Protein AF-A0A6A6WS80-F1 (afdb_monomer)

Organism: NCBI:txid1314802

Foldseek 3Di:
DFAAAAEPEAQDPDDDADPQQQAWEFADDDPAETETEGQWFWDADPVPLDIHIFHQLSRDRRRCSQRVCCVVPVPHHYAYPPDDDDPHQWDFQDKAPPCLLDGPDDVQKIKTKIDGPQWHADSVVRKTKHWDQWGQYFYDDSPDSDRPDTDTDHDPGHIYMYIYHIHMHMYGPVRPPPPPPPPPPPPPDDDDDDDDDDDDDDDDDDPVVVVVVVPPVVVVVVVVVVVVVVVVVVVVVPPDDPPDDDDDDDDDDDDDDDDDDDDDDDDDPDDDDDDDDDDD

Structure (mmCIF, N/CA/C/O backbone):
data_AF-A0A6A6WS80-F1
#
_entry.id   AF-A0A6A6WS80-F1
#
loop_
_atom_site.group_PDB
_atom_site.id
_atom_site.type_symbol
_atom_site.label_atom_id
_atom_site.label_alt_id
_atom_site.label_comp_id
_atom_site.label_asym_id
_atom_site.label_entity_id
_atom_site.label_seq_id
_atom_site.pdbx_PDB_ins_code
_atom_site.Cartn_x
_atom_site.Cartn_y
_atom_site.Cartn_z
_atom_site.occupancy
_atom_site.B_iso_or_equiv
_atom_site.auth_seq_id
_atom_site.auth_comp_id
_atom_site.auth_asym_id
_atom_site.auth_atom_id
_atom_site.pdbx_PDB_model_num
ATOM 1 N N . MET A 1 1 ? -0.991 21.701 9.504 1.00 49.66 1 MET A N 1
ATOM 2 C CA . MET A 1 1 ? -2.368 21.315 9.132 1.00 49.66 1 MET A CA 1
ATOM 3 C C . MET A 1 1 ? -2.533 19.836 9.447 1.00 49.66 1 MET A C 1
ATOM 5 O O . MET A 1 1 ? -1.710 19.049 8.997 1.00 49.66 1 MET A O 1
ATOM 9 N N . SER A 1 2 ? -3.493 19.467 10.296 1.00 56.12 2 SER A N 1
ATOM 10 C CA . SER A 1 2 ? -3.749 18.061 10.640 1.00 56.12 2 SER A CA 1
ATOM 11 C C . SER A 1 2 ? -4.453 17.378 9.473 1.00 56.12 2 SER A C 1
ATOM 13 O O . SER A 1 2 ? -5.504 17.851 9.051 1.00 56.12 2 SER A O 1
ATOM 15 N N . ARG A 1 3 ? -3.875 16.290 8.954 1.00 63.97 3 ARG A N 1
ATOM 16 C CA . ARG A 1 3 ? -4.483 15.511 7.867 1.00 63.97 3 ARG A CA 1
ATOM 17 C C . ARG A 1 3 ? -5.759 14.836 8.357 1.00 63.97 3 ARG A C 1
ATOM 19 O O . ARG A 1 3 ? -5.779 14.274 9.465 1.00 63.97 3 ARG A O 1
ATOM 26 N N . LYS A 1 4 ? -6.820 14.914 7.561 1.00 71.44 4 LYS A N 1
ATOM 27 C CA . LYS A 1 4 ? -8.147 14.424 7.933 1.00 71.44 4 LYS A CA 1
ATOM 28 C C . LYS A 1 4 ? -8.362 13.081 7.259 1.00 71.44 4 LYS A C 1
ATOM 30 O O . LYS A 1 4 ? -8.744 13.033 6.099 1.00 71.44 4 LYS A O 1
ATOM 35 N N . LEU A 1 5 ? -8.150 11.985 7.991 1.00 80.50 5 LEU A N 1
ATOM 36 C CA . LEU A 1 5 ? -8.538 10.699 7.432 1.00 80.50 5 LEU A CA 1
ATOM 37 C C . LEU A 1 5 ? -10.057 10.538 7.384 1.00 80.50 5 LEU A C 1
ATOM 39 O O . LEU A 1 5 ? -10.755 10.898 8.339 1.00 80.50 5 LEU A O 1
ATOM 43 N N . SER A 1 6 ? -10.546 9.931 6.306 1.00 87.38 6 SER A N 1
ATOM 44 C CA . SER A 1 6 ? -11.974 9.679 6.097 1.00 87.38 6 SER A CA 1
ATOM 45 C C . SER A 1 6 ? -12.343 8.229 6.421 1.00 87.38 6 SER A C 1
ATOM 47 O O . SER A 1 6 ? -11.729 7.292 5.910 1.00 87.38 6 SER A O 1
ATOM 49 N N . ASN A 1 7 ? -13.355 8.049 7.277 1.00 89.12 7 ASN A N 1
ATOM 50 C CA . ASN A 1 7 ? -13.943 6.736 7.550 1.00 89.12 7 ASN A CA 1
ATOM 51 C C . ASN A 1 7 ? -14.844 6.335 6.377 1.00 89.12 7 ASN A C 1
ATOM 53 O O . ASN A 1 7 ? -15.797 7.053 6.066 1.00 89.12 7 ASN A O 1
ATOM 57 N N . ILE A 1 8 ? -14.573 5.190 5.757 1.00 90.19 8 ILE A N 1
ATOM 58 C CA . ILE A 1 8 ? -15.374 4.673 4.634 1.00 90.19 8 ILE A CA 1
ATOM 59 C C . ILE A 1 8 ? -16.401 3.605 5.051 1.00 90.19 8 ILE A C 1
ATOM 61 O O . ILE A 1 8 ? -17.188 3.152 4.213 1.00 90.19 8 ILE A O 1
ATOM 65 N N . GLY A 1 9 ? -16.456 3.260 6.339 1.00 90.31 9 GLY A N 1
ATOM 66 C CA . GLY A 1 9 ? -17.394 2.306 6.931 1.00 90.31 9 GLY A CA 1
ATOM 67 C C . GLY A 1 9 ? -16.726 1.019 7.436 1.00 90.31 9 GLY A C 1
ATOM 68 O O . GLY A 1 9 ? -15.494 0.945 7.499 1.00 90.31 9 GLY A O 1
ATOM 69 N N . PRO A 1 10 ? -17.527 0.002 7.809 1.00 90.56 10 PRO A N 1
ATOM 70 C CA . PRO A 1 10 ? -17.012 -1.285 8.269 1.00 90.56 10 PRO A CA 1
ATOM 71 C C . PRO A 1 10 ? -16.296 -2.036 7.140 1.00 90.56 10 PRO A C 1
ATOM 73 O O . PRO A 1 10 ? -16.616 -1.866 5.961 1.00 90.56 10 PRO A O 1
ATOM 76 N N . LEU A 1 11 ? -15.335 -2.888 7.505 1.00 88.81 11 LEU A N 1
ATOM 77 C CA . LEU A 1 11 ? -14.663 -3.763 6.543 1.00 88.81 11 LEU A CA 1
ATOM 78 C C . LEU A 1 11 ? -15.651 -4.832 6.031 1.00 88.81 11 LEU A C 1
ATOM 80 O O . LEU A 1 11 ? -16.278 -5.510 6.849 1.00 88.81 11 LEU A O 1
ATOM 84 N N . PRO A 1 12 ? -15.795 -5.023 4.708 1.00 85.69 12 PRO A N 1
ATOM 85 C CA . PRO A 1 12 ? -16.647 -6.076 4.166 1.00 85.69 12 PRO A CA 1
ATOM 86 C C . PRO A 1 12 ? -16.148 -7.463 4.577 1.00 85.69 12 PRO A C 1
ATOM 88 O O . PRO A 1 12 ? -14.964 -7.772 4.452 1.00 85.69 12 PRO A O 1
ATOM 91 N N . THR A 1 13 ? -17.057 -8.323 5.036 1.00 76.56 13 THR A N 1
ATOM 92 C CA . THR A 1 13 ? -16.731 -9.647 5.596 1.00 76.56 13 THR A CA 1
ATOM 93 C C . THR A 1 13 ? -16.259 -10.673 4.560 1.00 76.56 13 THR A C 1
ATOM 95 O O . THR A 1 13 ? -15.699 -11.697 4.937 1.00 76.56 13 THR A O 1
ATOM 98 N N . ALA A 1 14 ? -16.457 -10.417 3.264 1.00 78.62 14 ALA A N 1
ATOM 99 C CA . ALA A 1 14 ? -16.239 -11.390 2.189 1.00 78.62 14 ALA A CA 1
ATOM 100 C C . ALA A 1 14 ? -15.232 -10.926 1.121 1.00 78.62 14 ALA A C 1
ATOM 102 O O . ALA A 1 14 ? -15.359 -11.286 -0.048 1.00 78.62 14 ALA A O 1
ATOM 103 N N . PHE A 1 15 ? -14.232 -10.121 1.488 1.00 85.00 15 PHE A N 1
ATOM 104 C CA . PHE A 1 15 ? -13.193 -9.759 0.526 1.00 85.00 15 PHE A CA 1
ATOM 105 C C . PHE A 1 15 ? -12.112 -10.840 0.431 1.00 85.00 15 PHE A C 1
ATOM 107 O O . PHE A 1 15 ? -11.438 -11.147 1.416 1.00 85.00 15 PHE A O 1
ATOM 114 N N . SER A 1 16 ? -11.917 -11.363 -0.778 1.00 87.19 16 SER A N 1
ATOM 115 C CA . SER A 1 16 ? -10.782 -12.203 -1.152 1.00 87.19 16 SER A CA 1
ATOM 116 C C . SER A 1 16 ? -10.048 -11.533 -2.302 1.00 87.19 16 SER A C 1
ATOM 118 O O . SER A 1 16 ? -10.657 -11.263 -3.335 1.00 87.19 16 SER A O 1
ATOM 120 N N . LEU A 1 17 ? -8.756 -11.255 -2.118 1.00 86.31 17 LEU A N 1
ATOM 121 C CA . LEU A 1 17 ? -7.942 -10.568 -3.118 1.00 86.31 17 LEU A CA 1
ATOM 122 C C . LEU A 1 17 ? -7.852 -11.400 -4.416 1.00 86.31 17 LEU A C 1
ATOM 124 O O . LEU A 1 17 ? -7.257 -12.487 -4.382 1.00 86.31 17 LEU A O 1
ATOM 128 N N . PRO A 1 18 ? -8.372 -10.903 -5.556 1.00 89.94 18 PRO A N 1
ATOM 129 C CA . PRO A 1 18 ? -8.263 -11.601 -6.835 1.00 89.94 18 PRO A CA 1
ATOM 130 C C . PRO A 1 18 ? -6.807 -11.854 -7.251 1.00 89.94 18 PRO A C 1
ATOM 132 O O . PRO A 1 18 ? -5.895 -11.112 -6.879 1.00 89.94 18 PRO A O 1
ATOM 135 N N . SER A 1 19 ? -6.565 -12.892 -8.058 1.00 87.50 19 SER A N 1
ATOM 136 C CA . SER A 1 19 ? -5.208 -13.253 -8.498 1.00 87.50 19 SER A CA 1
ATOM 137 C C . SER A 1 19 ? -4.538 -12.159 -9.333 1.00 87.50 19 SER A C 1
ATOM 139 O O . SER A 1 19 ? -3.370 -11.874 -9.088 1.00 87.50 19 SER A O 1
ATOM 141 N N . HIS A 1 20 ? -5.277 -11.497 -10.234 1.00 87.12 20 HIS A N 1
ATOM 142 C CA . HIS A 1 20 ? -4.752 -10.414 -11.080 1.00 87.12 20 HIS A CA 1
ATOM 143 C C . HIS A 1 20 ? -4.247 -9.213 -10.265 1.00 87.12 20 HIS A C 1
ATOM 145 O O . HIS A 1 20 ? -3.325 -8.517 -10.669 1.00 87.12 20 HIS A O 1
ATOM 151 N N . CYS A 1 21 ? -4.765 -9.005 -9.053 1.00 89.56 21 CYS A N 1
ATOM 152 C CA . CYS A 1 21 ? -4.304 -7.941 -8.161 1.00 89.56 21 CYS A CA 1
ATOM 153 C C . CYS A 1 21 ? -2.889 -8.171 -7.618 1.00 89.56 21 CYS A C 1
ATOM 155 O O . CYS A 1 21 ? -2.295 -7.269 -7.021 1.00 89.56 21 CYS A O 1
ATOM 157 N N . ARG A 1 22 ? -2.352 -9.386 -7.784 1.00 86.94 22 ARG A N 1
ATOM 158 C CA . ARG A 1 22 ? -0.968 -9.730 -7.439 1.00 86.94 22 ARG A CA 1
ATOM 159 C C . ARG A 1 22 ? 0.001 -9.429 -8.575 1.00 86.94 22 ARG A C 1
ATOM 161 O O . ARG A 1 22 ? 1.206 -9.363 -8.311 1.00 86.94 22 ARG A O 1
ATOM 168 N N . ASP A 1 23 ? -0.512 -9.251 -9.788 1.00 87.50 23 ASP A N 1
ATOM 169 C CA . ASP A 1 23 ? 0.292 -8.881 -10.938 1.00 87.50 23 ASP A CA 1
ATOM 170 C C . ASP A 1 23 ? 0.764 -7.438 -10.791 1.00 87.50 23 ASP A C 1
ATOM 172 O O . ASP A 1 23 ? 0.141 -6.596 -10.138 1.00 87.50 23 ASP A O 1
ATOM 176 N N . GLY A 1 24 ? 1.951 -7.186 -11.327 1.00 87.56 24 GLY A N 1
ATOM 177 C CA . GLY A 1 24 ? 2.622 -5.915 -11.179 1.00 87.56 24 GLY A CA 1
ATOM 178 C C . GLY A 1 24 ? 2.521 -5.077 -12.444 1.00 87.56 24 GLY A C 1
ATOM 179 O O . GLY A 1 24 ? 2.963 -5.504 -13.508 1.00 87.56 24 GLY A O 1
ATOM 180 N N . LEU A 1 25 ? 2.023 -3.853 -12.323 1.00 88.75 25 LEU A N 1
ATOM 181 C CA . LEU A 1 25 ? 2.052 -2.851 -13.383 1.00 88.75 25 LEU A CA 1
ATOM 182 C C . LEU A 1 25 ? 3.276 -1.956 -13.241 1.00 88.75 25 LEU A C 1
ATOM 184 O O . LEU A 1 25 ? 3.626 -1.514 -12.148 1.00 88.75 25 LEU A O 1
ATOM 188 N N . TYR A 1 26 ? 3.947 -1.682 -14.350 1.00 86.81 26 TYR A N 1
ATOM 189 C CA . TYR A 1 26 ? 5.091 -0.783 -14.385 1.00 86.81 26 TYR A CA 1
ATOM 190 C C . TYR A 1 26 ? 4.682 0.624 -13.925 1.00 86.81 26 TYR A C 1
ATOM 192 O O . TYR A 1 26 ? 3.902 1.278 -14.612 1.00 86.81 26 TYR A O 1
ATOM 200 N N . LYS A 1 27 ? 5.220 1.103 -12.792 1.00 88.50 27 LYS A N 1
ATOM 201 C CA . LYS A 1 27 ? 4.930 2.447 -12.262 1.00 88.50 27 LYS A CA 1
ATOM 202 C C . LYS A 1 27 ? 6.016 3.435 -12.677 1.00 88.50 27 LYS A C 1
ATOM 204 O O . LYS A 1 27 ? 5.752 4.393 -13.397 1.00 88.50 27 LYS A O 1
ATOM 209 N N . SER A 1 28 ? 7.250 3.203 -12.235 1.00 88.12 28 SER A N 1
ATOM 210 C CA . SER A 1 28 ? 8.390 4.075 -12.535 1.00 88.12 28 SER A CA 1
ATOM 211 C C . SER A 1 28 ? 9.721 3.345 -12.354 1.00 88.12 28 SER A C 1
ATOM 213 O O . SER A 1 28 ? 9.817 2.365 -11.619 1.00 88.12 28 SER A O 1
ATOM 215 N N . CYS A 1 29 ? 10.772 3.828 -13.016 1.00 86.31 29 CYS A N 1
ATOM 216 C CA . CYS A 1 29 ? 12.133 3.338 -12.824 1.00 86.31 29 CYS A CA 1
ATOM 217 C C . CYS A 1 29 ? 13.123 4.493 -12.742 1.00 86.31 29 CYS A C 1
ATOM 219 O O . CYS A 1 29 ? 13.053 5.450 -13.512 1.00 86.31 29 CYS A O 1
ATOM 221 N N . SER A 1 30 ? 14.092 4.343 -11.850 1.00 88.44 30 SER A N 1
ATOM 222 C CA . SER A 1 30 ? 15.340 5.091 -11.837 1.00 88.44 30 SER A CA 1
ATOM 223 C C . SER A 1 30 ? 16.438 4.314 -12.584 1.00 88.44 30 SER A C 1
ATOM 225 O O . SER A 1 30 ? 16.196 3.298 -13.249 1.00 88.44 30 SER A O 1
ATOM 227 N N . THR A 1 31 ? 17.679 4.793 -12.500 1.00 85.44 31 THR A N 1
ATOM 228 C CA . THR A 1 31 ? 18.849 4.081 -13.031 1.00 85.44 31 THR A CA 1
ATOM 229 C C . THR A 1 31 ? 19.151 2.790 -12.265 1.00 85.44 31 THR A C 1
ATOM 231 O O . THR A 1 31 ? 19.667 1.850 -12.869 1.00 85.44 31 THR A O 1
ATOM 234 N N . THR A 1 32 ? 18.805 2.716 -10.977 1.00 88.31 32 THR A N 1
ATOM 235 C CA . THR A 1 32 ? 19.180 1.614 -10.072 1.00 88.31 32 THR A CA 1
ATOM 236 C C . THR A 1 32 ? 17.993 0.792 -9.575 1.00 88.31 32 THR A C 1
ATOM 238 O O . THR A 1 32 ? 18.169 -0.377 -9.232 1.00 88.31 32 THR A O 1
ATOM 241 N N . SER A 1 33 ? 16.790 1.366 -9.567 1.00 89.44 33 SER A N 1
ATOM 242 C CA . SER A 1 33 ? 15.592 0.747 -8.998 1.00 89.44 33 SER A CA 1
ATOM 243 C C . SER A 1 33 ? 14.362 0.914 -9.883 1.00 89.44 33 SER A C 1
ATOM 245 O O . SER A 1 33 ? 14.253 1.876 -10.641 1.00 89.44 33 SER A O 1
ATOM 247 N N . CYS A 1 34 ? 13.421 -0.016 -9.774 1.00 88.25 34 CYS A N 1
ATOM 248 C CA . CYS A 1 34 ? 12.138 0.024 -10.463 1.00 88.25 34 CYS A CA 1
ATOM 249 C C . CYS A 1 34 ? 11.001 -0.302 -9.497 1.00 88.25 34 CYS A C 1
ATOM 251 O O . CYS A 1 34 ? 11.053 -1.329 -8.820 1.00 88.25 34 CYS A O 1
ATOM 253 N N . ASP A 1 35 ? 9.967 0.534 -9.492 1.00 91.56 35 ASP A N 1
ATOM 254 C CA . ASP A 1 35 ? 8.738 0.327 -8.736 1.00 91.56 35 ASP A CA 1
ATOM 255 C C . ASP A 1 35 ? 7.660 -0.261 -9.659 1.00 91.56 35 ASP A C 1
ATOM 257 O O . ASP A 1 35 ? 7.382 0.235 -10.758 1.00 91.56 35 ASP A O 1
ATOM 261 N N . VAL A 1 36 ? 7.035 -1.333 -9.186 1.00 91.69 36 VAL A N 1
ATOM 262 C CA . VAL A 1 36 ? 5.964 -2.054 -9.870 1.00 91.69 36 VAL A CA 1
ATOM 263 C C . VAL A 1 36 ? 4.738 -2.052 -8.961 1.00 91.69 36 VAL A C 1
ATOM 265 O O . VAL A 1 36 ? 4.797 -2.563 -7.845 1.00 91.69 36 VAL A O 1
ATOM 268 N N . GLN A 1 37 ? 3.630 -1.474 -9.410 1.00 92.00 37 GLN A N 1
ATOM 269 C CA . GLN A 1 37 ? 2.422 -1.310 -8.609 1.00 92.00 37 GLN A CA 1
ATOM 270 C C . GLN A 1 37 ? 1.503 -2.529 -8.702 1.00 92.00 37 GLN A C 1
ATOM 272 O O . GLN A 1 37 ? 1.165 -2.978 -9.793 1.00 92.00 37 GLN A O 1
ATOM 277 N N . ARG A 1 38 ? 1.085 -3.051 -7.548 1.00 92.12 38 ARG A N 1
ATOM 278 C CA . ARG A 1 38 ? 0.075 -4.111 -7.419 1.00 92.12 38 ARG A CA 1
ATOM 279 C C . ARG A 1 38 ? -1.285 -3.526 -7.055 1.00 92.12 38 ARG A C 1
ATOM 281 O O . ARG A 1 38 ? -1.361 -2.429 -6.503 1.00 92.12 38 ARG A O 1
ATOM 288 N N . GLY A 1 39 ? -2.347 -4.282 -7.328 1.00 90.12 39 GLY A N 1
ATOM 289 C CA . GLY A 1 39 ? -3.723 -3.838 -7.079 1.00 90.12 39 GLY A CA 1
ATOM 290 C C . GLY A 1 39 ? -4.125 -2.627 -7.927 1.00 90.12 39 GLY A C 1
ATOM 291 O O . GLY A 1 39 ? -4.880 -1.764 -7.477 1.00 90.12 39 GLY A O 1
ATOM 292 N N . ALA A 1 40 ? -3.551 -2.532 -9.122 1.00 89.69 40 ALA A N 1
ATOM 293 C CA . ALA A 1 40 ? -3.721 -1.424 -10.042 1.00 89.69 40 ALA A CA 1
ATOM 294 C C . ALA A 1 40 ? -4.201 -1.924 -11.407 1.00 89.69 40 ALA A C 1
ATOM 296 O O . ALA A 1 40 ? -4.139 -3.119 -11.698 1.00 89.69 40 ALA A O 1
ATOM 297 N N . ARG A 1 41 ? -4.661 -0.987 -12.233 1.00 89.50 41 ARG A N 1
ATOM 298 C CA . ARG A 1 41 ? -5.046 -1.193 -13.629 1.00 89.50 41 ARG A CA 1
ATOM 299 C C . ARG A 1 41 ? -4.526 -0.053 -14.496 1.00 89.50 41 ARG A C 1
ATOM 301 O O . ARG A 1 41 ? -4.178 1.017 -13.992 1.00 89.50 41 ARG A O 1
ATOM 308 N N . CYS A 1 42 ? -4.503 -0.278 -15.802 1.00 87.94 42 CYS A N 1
ATOM 309 C CA . CYS A 1 42 ? -4.240 0.780 -16.767 1.00 87.94 42 CYS A CA 1
ATOM 310 C C . CYS A 1 42 ? -5.476 1.673 -16.920 1.00 87.94 42 CYS A C 1
ATOM 312 O O . CYS A 1 42 ? -6.596 1.175 -17.040 1.00 87.94 42 CYS A O 1
ATOM 314 N N . ALA A 1 43 ? -5.274 2.986 -16.933 1.00 85.81 43 ALA A N 1
ATOM 315 C CA . ALA A 1 43 ? -6.295 3.962 -17.289 1.00 85.81 43 ALA A CA 1
ATOM 316 C C . ALA A 1 43 ? -5.746 4.948 -18.317 1.00 85.81 43 ALA A C 1
ATOM 318 O O . ALA A 1 43 ? -4.556 5.245 -18.334 1.00 85.81 43 ALA A O 1
ATOM 319 N N . LEU A 1 44 ? -6.624 5.462 -19.174 1.00 81.94 44 LEU A N 1
ATOM 320 C CA . LEU A 1 44 ? -6.287 6.535 -20.102 1.00 81.94 44 LEU A CA 1
ATOM 321 C C . LEU A 1 44 ? -6.603 7.880 -19.456 1.00 81.94 44 LEU A C 1
ATOM 323 O O . LEU A 1 44 ? -7.723 8.118 -18.998 1.00 81.94 44 LEU A O 1
ATOM 327 N N . SER A 1 45 ? -5.616 8.769 -19.454 1.00 74.75 45 SER A N 1
ATOM 328 C CA . SER A 1 45 ? -5.828 10.184 -19.181 1.00 74.75 45 SER A CA 1
ATOM 329 C C . SER A 1 45 ? -6.626 10.784 -20.334 1.00 74.75 45 SER A C 1
ATOM 331 O O . SER A 1 45 ? -6.116 10.933 -21.444 1.00 74.75 45 SER A O 1
ATOM 333 N N . THR A 1 46 ? -7.876 11.171 -20.080 1.00 68.62 46 THR A N 1
ATOM 334 C CA . THR A 1 46 ? -8.717 11.864 -21.072 1.00 68.62 46 THR A CA 1
ATOM 335 C C . THR A 1 46 ? -8.160 13.231 -21.475 1.00 68.62 46 THR A C 1
ATOM 337 O O . THR A 1 46 ? -8.542 13.752 -22.517 1.00 68.62 46 THR A O 1
ATOM 340 N N . ALA A 1 47 ? -7.252 13.806 -20.678 1.00 70.88 47 ALA A N 1
ATOM 341 C CA . ALA A 1 47 ? -6.658 15.114 -20.933 1.00 70.88 47 ALA A CA 1
ATOM 342 C C . ALA A 1 47 ? -5.409 15.061 -21.829 1.00 70.88 47 ALA A C 1
ATOM 344 O O . ALA A 1 47 ? -5.195 15.985 -22.608 1.00 70.88 47 ALA A O 1
ATOM 345 N N . SER A 1 48 ? -4.584 14.013 -21.718 1.00 74.62 48 SER A N 1
ATOM 346 C CA . SER A 1 48 ? -3.311 13.917 -22.455 1.00 74.62 48 SER A CA 1
ATOM 347 C C . SER A 1 48 ? -3.246 12.765 -23.456 1.00 74.62 48 SER A C 1
ATOM 349 O O . SER A 1 48 ? -2.344 12.739 -24.285 1.00 74.62 48 SER A O 1
ATOM 351 N N . GLY A 1 49 ? -4.186 11.815 -23.400 1.00 73.81 49 GLY A N 1
ATOM 352 C CA . GLY A 1 49 ? -4.103 10.566 -24.161 1.00 73.81 49 GLY A CA 1
ATOM 353 C C . GLY A 1 49 ? -3.050 9.591 -23.622 1.00 73.81 49 GLY A C 1
ATOM 354 O O . GLY A 1 49 ? -2.893 8.506 -24.174 1.00 73.81 49 GLY A O 1
ATOM 355 N N . ASP A 1 50 ? -2.351 9.943 -22.537 1.00 79.69 50 ASP A N 1
ATOM 356 C CA . ASP A 1 50 ? -1.356 9.070 -21.922 1.00 79.69 50 ASP A CA 1
ATOM 357 C C . ASP A 1 50 ? -2.021 7.974 -21.093 1.00 79.69 50 ASP A C 1
ATOM 359 O O . ASP A 1 50 ? -2.994 8.205 -20.367 1.00 79.69 50 ASP A O 1
ATOM 363 N N . SER A 1 51 ? -1.443 6.778 -21.137 1.00 80.69 51 SER A N 1
ATOM 364 C CA . SER A 1 51 ? -1.794 5.707 -20.214 1.00 80.69 51 SER A CA 1
ATOM 365 C C . SER A 1 51 ? -1.117 5.917 -18.858 1.00 80.69 51 SER A C 1
ATOM 367 O O . SER A 1 51 ? 0.105 6.067 -18.787 1.00 80.69 51 SER A O 1
ATOM 369 N N . SER A 1 52 ? -1.888 5.861 -17.778 1.00 86.00 52 SER A N 1
ATOM 370 C CA . SER A 1 52 ? -1.408 5.908 -16.400 1.00 86.00 52 SER A CA 1
ATOM 371 C C . SER A 1 52 ? -1.781 4.636 -15.636 1.00 86.00 52 SER A C 1
ATOM 373 O O . SER A 1 52 ? -2.705 3.902 -15.995 1.00 86.00 52 SER A O 1
ATOM 375 N N . VAL A 1 53 ? -1.028 4.357 -14.573 1.00 87.38 53 VAL A N 1
ATOM 376 C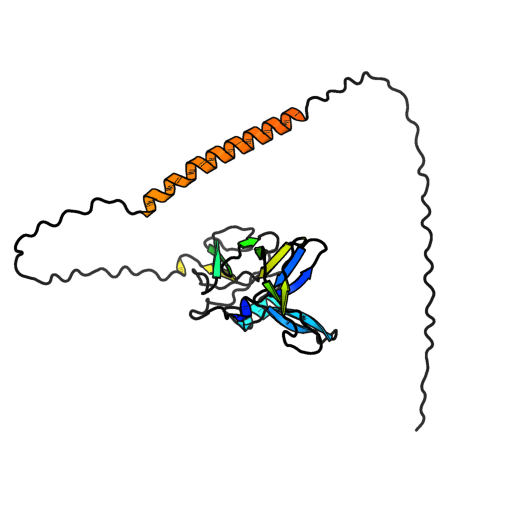 CA . VAL A 1 53 ? -1.338 3.284 -13.627 1.00 87.38 53 VAL A CA 1
ATOM 377 C C . VAL A 1 53 ? -2.189 3.873 -12.510 1.00 87.38 53 VAL A C 1
ATOM 379 O O . VAL A 1 53 ? -1.739 4.775 -11.804 1.00 87.38 53 VAL A O 1
ATOM 382 N N . VAL A 1 54 ? -3.407 3.361 -12.347 1.00 88.00 54 VAL A N 1
ATOM 383 C CA . VAL A 1 54 ? -4.358 3.796 -11.311 1.00 88.00 54 VAL A CA 1
ATOM 384 C C . VAL A 1 54 ? -4.757 2.619 -10.431 1.00 88.00 54 VAL A C 1
ATOM 386 O O . VAL A 1 54 ? -4.633 1.466 -10.841 1.00 88.00 54 VAL A O 1
ATOM 389 N N . ASN A 1 55 ? -5.251 2.878 -9.222 1.00 88.38 55 ASN A N 1
ATOM 390 C CA . ASN A 1 55 ? -5.732 1.807 -8.349 1.00 88.38 55 ASN A CA 1
ATOM 391 C C . ASN A 1 55 ? -6.928 1.079 -8.992 1.00 88.38 55 ASN A C 1
ATOM 393 O O . ASN A 1 55 ? -7.873 1.711 -9.467 1.00 88.38 55 ASN A O 1
ATOM 397 N N . ASP A 1 56 ? -6.905 -0.256 -8.995 1.00 90.12 56 ASP A N 1
ATOM 398 C CA . ASP A 1 56 ? -8.028 -1.051 -9.491 1.00 90.12 56 ASP A CA 1
ATOM 399 C C . ASP A 1 56 ? -9.040 -1.241 -8.357 1.00 90.12 56 ASP A C 1
ATOM 401 O O . ASP A 1 56 ? -8.689 -1.869 -7.355 1.00 90.12 56 ASP A O 1
ATOM 405 N N . PRO A 1 57 ? -10.281 -0.738 -8.472 1.00 88.62 57 PRO A N 1
ATOM 406 C CA . PRO A 1 57 ? -11.298 -0.935 -7.443 1.00 88.62 57 PRO A CA 1
ATOM 407 C C . PRO A 1 57 ? -11.512 -2.414 -7.092 1.00 88.62 57 PRO A C 1
ATOM 409 O O . PRO A 1 57 ? -11.675 -2.733 -5.916 1.00 88.62 57 PRO A O 1
ATOM 412 N N . GLY A 1 58 ? -11.431 -3.333 -8.059 1.00 89.81 58 GLY A N 1
ATOM 413 C CA . GLY A 1 58 ? -11.612 -4.772 -7.834 1.00 89.81 58 GLY A CA 1
ATOM 414 C C . GLY A 1 58 ? -10.561 -5.404 -6.914 1.00 89.81 58 GLY A C 1
ATOM 415 O O . GLY A 1 58 ? -10.771 -6.498 -6.389 1.00 89.81 58 GLY A O 1
ATOM 416 N N . CYS A 1 59 ? -9.456 -4.701 -6.667 1.00 90.44 59 CYS A N 1
ATOM 417 C CA . CYS A 1 59 ? -8.353 -5.161 -5.834 1.00 90.44 59 CYS A CA 1
ATOM 418 C C . CYS A 1 59 ? -8.419 -4.707 -4.377 1.00 90.44 59 CYS A C 1
ATOM 420 O O . CYS A 1 59 ? -7.517 -5.037 -3.601 1.00 90.44 59 CYS A O 1
ATOM 422 N N . TRP A 1 60 ? -9.480 -4.000 -3.981 1.00 89.31 60 TRP A N 1
ATOM 423 C CA . TRP A 1 60 ? -9.612 -3.444 -2.637 1.00 89.31 60 TRP A CA 1
ATOM 424 C C . TRP A 1 60 ? -10.948 -3.823 -1.988 1.00 89.31 60 TRP A C 1
ATOM 426 O O . TRP A 1 60 ? -11.963 -3.888 -2.681 1.00 89.31 60 TRP A O 1
ATOM 436 N N . PRO A 1 61 ? -11.001 -4.002 -0.651 1.00 87.44 61 PRO A N 1
ATOM 437 C CA . PRO A 1 61 ? -12.209 -4.467 0.036 1.00 87.44 61 PRO A CA 1
ATOM 438 C C . PRO A 1 61 ? -13.479 -3.662 -0.250 1.00 87.44 61 PRO A C 1
ATOM 440 O O . PRO A 1 61 ? -14.554 -4.243 -0.331 1.00 87.44 61 PRO A O 1
ATOM 443 N N . SER A 1 62 ? -13.360 -2.345 -0.437 1.00 83.62 62 SER A N 1
ATOM 444 C CA . SER A 1 62 ? -14.489 -1.430 -0.674 1.00 83.62 62 SER A CA 1
ATOM 445 C C . SER A 1 62 ? -14.692 -1.026 -2.135 1.00 83.62 62 SER A C 1
ATOM 447 O O . SER A 1 62 ? -15.448 -0.084 -2.398 1.00 83.62 62 SER A O 1
ATOM 449 N N . GLY A 1 63 ? -14.026 -1.688 -3.083 1.00 84.31 63 GLY A N 1
ATOM 450 C CA . GLY A 1 63 ? -14.218 -1.373 -4.493 1.00 84.31 63 GLY A CA 1
ATOM 451 C C . GLY A 1 63 ? -13.856 0.078 -4.824 1.00 84.31 63 GLY A C 1
ATOM 452 O O . GLY A 1 63 ? -12.865 0.636 -4.338 1.00 84.31 63 GLY A O 1
ATOM 453 N N . ASP A 1 64 ? -14.758 0.718 -5.568 1.00 78.19 64 ASP A N 1
ATOM 454 C CA . ASP A 1 64 ? -14.659 2.114 -6.001 1.00 78.19 64 ASP A CA 1
ATOM 455 C C . ASP A 1 64 ? -14.548 3.113 -4.851 1.00 78.19 64 ASP A C 1
ATOM 457 O O . ASP A 1 64 ? -13.911 4.154 -4.998 1.00 78.19 64 ASP A O 1
ATOM 461 N N . ARG A 1 65 ? -15.132 2.816 -3.681 1.00 78.38 65 ARG A N 1
ATOM 462 C CA . ARG A 1 65 ? -15.062 3.738 -2.535 1.00 78.38 65 ARG A CA 1
ATOM 463 C C . ARG A 1 65 ? -13.642 3.842 -1.992 1.00 78.38 65 ARG A C 1
ATOM 465 O O . ARG A 1 65 ? -13.291 4.874 -1.434 1.00 78.38 65 ARG A O 1
ATOM 472 N N . TRP A 1 66 ? -12.844 2.785 -2.139 1.00 81.69 66 TRP A N 1
ATOM 473 C CA . TRP A 1 66 ? -11.442 2.796 -1.737 1.00 81.69 66 TRP A CA 1
ATOM 474 C C . TRP A 1 66 ? -10.565 3.465 -2.792 1.00 81.69 66 TRP A C 1
ATOM 476 O O . TRP A 1 66 ? -9.844 4.402 -2.458 1.00 81.69 66 TRP A O 1
ATOM 486 N N . SER A 1 67 ? -10.645 3.016 -4.051 1.00 74.88 67 SER A N 1
ATOM 487 C CA . SER A 1 67 ? -9.808 3.551 -5.136 1.00 74.88 67 SER A CA 1
ATOM 488 C C . SER A 1 67 ? -10.027 5.051 -5.314 1.00 74.88 67 SER A C 1
ATOM 490 O O . SER A 1 67 ? -9.072 5.817 -5.255 1.00 74.88 67 SER A O 1
ATOM 492 N N . THR A 1 68 ? -11.288 5.483 -5.382 1.00 74.38 68 THR A N 1
ATOM 493 C CA . THR A 1 68 ? -11.645 6.900 -5.509 1.00 74.38 68 THR A CA 1
ATOM 494 C C . THR A 1 68 ? -11.142 7.704 -4.319 1.00 74.38 68 THR A C 1
ATOM 496 O O . THR A 1 68 ? -10.670 8.823 -4.485 1.00 74.38 68 THR A O 1
ATOM 499 N N . ALA A 1 69 ? -11.222 7.158 -3.105 1.00 74.25 69 ALA A N 1
ATOM 500 C CA . ALA A 1 69 ? -10.792 7.905 -1.939 1.00 74.25 69 ALA A CA 1
ATOM 501 C C . ALA A 1 69 ? -9.268 8.027 -1.859 1.00 74.25 69 ALA A C 1
ATOM 503 O O . ALA A 1 69 ? -8.791 9.098 -1.515 1.00 74.25 69 ALA A O 1
ATOM 504 N N . ILE A 1 70 ? -8.501 7.002 -2.234 1.00 74.00 70 ILE A N 1
ATOM 505 C CA . ILE A 1 70 ? -7.040 7.131 -2.336 1.00 74.00 70 ILE A CA 1
ATOM 506 C C . ILE A 1 70 ? -6.642 8.100 -3.454 1.00 74.00 70 ILE A C 1
ATOM 508 O O . ILE A 1 70 ? -5.763 8.934 -3.250 1.00 74.00 70 ILE A O 1
ATOM 512 N N . ASP A 1 71 ? -7.295 8.016 -4.612 1.00 70.38 71 ASP A N 1
ATOM 513 C CA . ASP A 1 71 ? -6.931 8.824 -5.776 1.00 70.38 71 ASP A CA 1
ATOM 514 C C . ASP A 1 71 ? -7.304 10.309 -5.594 1.00 70.38 71 ASP A C 1
ATOM 516 O O . ASP A 1 71 ? -6.564 11.186 -6.040 1.00 70.38 71 ASP A O 1
ATOM 520 N N . LEU A 1 72 ? -8.417 10.609 -4.908 1.00 59.72 72 LEU A N 1
ATOM 521 C CA . LEU A 1 72 ? -8.858 11.982 -4.616 1.00 59.72 72 LEU A CA 1
ATOM 522 C C . LEU A 1 72 ? -8.174 12.590 -3.394 1.00 59.72 72 LEU A C 1
ATOM 524 O O . LEU A 1 72 ? -8.000 13.806 -3.320 1.00 59.72 72 LEU A O 1
ATOM 528 N N . LEU A 1 73 ? -7.814 11.762 -2.418 1.00 58.31 73 LEU A N 1
ATOM 529 C CA . LEU A 1 73 ? -7.238 12.210 -1.163 1.00 58.31 73 LEU A CA 1
ATOM 530 C C . LEU A 1 73 ? -5.733 11.932 -1.138 1.00 58.31 73 LEU A C 1
ATOM 532 O O . LEU A 1 73 ? -5.222 11.429 -0.145 1.00 58.31 73 LEU A O 1
ATOM 536 N N . GLN A 1 74 ? -5.013 12.286 -2.208 1.00 58.28 74 GLN A N 1
ATOM 537 C CA . GLN A 1 74 ? -3.560 12.069 -2.361 1.00 58.28 74 GLN A CA 1
ATOM 538 C C . GLN A 1 74 ? -2.727 12.440 -1.117 1.00 58.28 74 GLN A C 1
ATOM 540 O O . GLN A 1 74 ? -1.655 11.874 -0.906 1.00 58.28 74 GLN A O 1
ATOM 545 N N . ASP A 1 75 ? -3.234 13.333 -0.259 1.00 55.56 75 ASP A N 1
ATOM 546 C CA . ASP A 1 75 ? -2.657 13.642 1.047 1.00 55.56 75 ASP A CA 1
ATOM 547 C C . ASP A 1 75 ? -3.438 13.135 2.279 1.00 55.56 75 ASP A C 1
ATOM 549 O O . ASP A 1 75 ? -2.833 12.996 3.348 1.00 55.56 75 ASP A O 1
ATOM 553 N N . ASP A 1 76 ? -4.724 12.813 2.171 1.00 65.38 76 ASP A N 1
ATOM 554 C CA . ASP A 1 76 ? -5.613 12.442 3.276 1.00 65.38 76 ASP A CA 1
ATOM 555 C C . ASP A 1 76 ? -5.978 10.938 3.224 1.00 65.38 76 ASP A C 1
ATOM 557 O O . ASP A 1 76 ? -6.717 10.463 2.378 1.00 65.38 76 ASP A O 1
ATOM 561 N N . GLY A 1 77 ? -5.460 10.125 4.147 1.00 76.81 77 GLY A N 1
ATOM 562 C CA . GLY A 1 77 ? -5.719 8.676 4.121 1.00 76.81 77 GLY A CA 1
ATOM 563 C C . GLY A 1 77 ? -7.196 8.297 4.329 1.00 76.81 77 GLY A C 1
ATOM 564 O O . GLY A 1 77 ? -7.978 9.041 4.919 1.00 76.81 77 GLY A O 1
ATOM 565 N N . VAL A 1 78 ? -7.578 7.083 3.938 1.00 87.69 78 VAL A N 1
ATOM 566 C CA . VAL A 1 78 ? -8.867 6.475 4.314 1.00 87.69 78 VAL A CA 1
ATOM 567 C C . VAL A 1 78 ? -8.682 5.291 5.241 1.00 87.69 78 VAL A C 1
ATOM 569 O O . VAL A 1 78 ? -7.634 4.650 5.240 1.00 87.69 78 VAL A O 1
ATOM 572 N N . TYR A 1 79 ? -9.701 5.000 6.047 1.00 90.56 79 TYR A N 1
ATOM 573 C CA . TYR A 1 79 ? -9.689 3.837 6.927 1.00 90.56 79 TYR A CA 1
ATOM 574 C C . TYR A 1 79 ? -11.059 3.183 7.058 1.00 90.56 79 TYR A C 1
ATOM 576 O O . TYR A 1 79 ? -12.102 3.831 6.942 1.00 90.56 79 TYR A O 1
ATOM 584 N N . PHE A 1 80 ? -11.023 1.892 7.362 1.00 91.81 80 PHE A N 1
ATOM 585 C CA . PHE A 1 80 ? -12.180 1.111 7.766 1.00 91.81 80 PHE A CA 1
ATOM 586 C C . PHE A 1 80 ? -12.380 1.185 9.273 1.00 91.81 80 PHE A C 1
ATOM 588 O O . PHE A 1 80 ? -11.416 1.056 10.030 1.00 91.81 80 PHE A O 1
ATOM 595 N N . SER A 1 81 ? -13.620 1.359 9.714 1.00 91.81 81 SER A N 1
ATOM 596 C CA . SER A 1 81 ? -13.975 1.277 11.127 1.00 91.81 81 SER A CA 1
ATOM 597 C C . SER A 1 81 ? -15.460 0.929 11.308 1.00 91.81 81 SER A C 1
ATOM 599 O O . SER A 1 81 ? -16.300 1.545 10.643 1.00 91.81 81 SER A O 1
ATOM 601 N N . PRO A 1 82 ? -15.800 -0.022 12.199 1.00 91.31 82 PRO A N 1
ATOM 602 C CA . PRO A 1 82 ? -14.873 -0.834 12.991 1.00 91.31 82 PRO A CA 1
ATOM 603 C C . PRO A 1 82 ? -14.259 -1.982 12.177 1.00 91.31 82 PRO A C 1
ATOM 605 O O . PRO A 1 82 ? -14.926 -2.594 11.343 1.00 91.3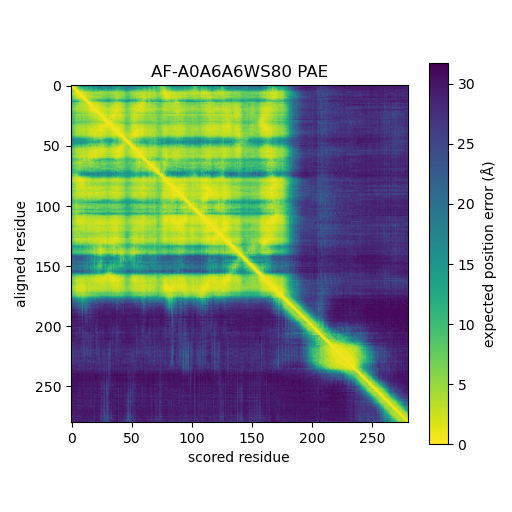1 82 PRO A O 1
ATOM 608 N N . ALA A 1 83 ? -12.978 -2.271 12.417 1.00 91.19 83 ALA A N 1
ATOM 609 C CA . ALA A 1 83 ? -12.302 -3.449 11.873 1.00 91.19 83 ALA A CA 1
ATOM 610 C C . ALA A 1 83 ? -11.067 -3.811 12.716 1.00 91.19 83 ALA A C 1
ATOM 612 O O . ALA A 1 83 ? -10.224 -2.954 12.979 1.00 91.19 83 ALA A O 1
ATOM 613 N N . VAL A 1 84 ? -10.970 -5.080 13.123 1.00 91.62 84 VAL A N 1
ATOM 614 C CA . VAL A 1 84 ? -9.918 -5.603 14.021 1.00 91.62 84 VAL A CA 1
ATOM 615 C C . VAL A 1 84 ? -8.964 -6.588 13.345 1.00 91.62 84 VAL A C 1
ATOM 617 O O . VAL A 1 84 ? -7.928 -6.927 13.908 1.00 91.62 84 VAL A O 1
ATOM 620 N N . GLU A 1 85 ? -9.286 -7.034 12.133 1.00 92.38 85 GLU A N 1
ATOM 621 C CA . GLU A 1 85 ? -8.518 -8.035 11.397 1.00 92.38 85 GLU A CA 1
ATOM 622 C C . GLU A 1 85 ? -8.336 -7.612 9.944 1.00 92.38 85 GLU A C 1
ATOM 624 O O . GLU A 1 85 ? -9.227 -7.018 9.332 1.00 92.38 85 GLU A O 1
ATOM 629 N N . CYS A 1 86 ? -7.163 -7.920 9.391 1.00 93.31 86 CYS A N 1
ATOM 630 C CA . CYS A 1 86 ? -6.874 -7.655 7.991 1.00 93.31 86 CYS A CA 1
ATOM 631 C C . CYS A 1 86 ? -7.734 -8.529 7.070 1.00 93.31 86 CYS A C 1
ATOM 633 O O . CYS A 1 86 ? -7.970 -9.696 7.381 1.00 93.31 86 CYS A O 1
ATOM 635 N N . PRO A 1 87 ? -8.168 -7.998 5.913 1.00 92.56 87 PRO A N 1
ATOM 636 C CA . PRO A 1 87 ? -8.935 -8.775 4.949 1.00 92.56 87 PRO A CA 1
ATOM 637 C C . PRO A 1 87 ? -8.111 -9.943 4.389 1.00 92.56 87 PRO A C 1
ATOM 639 O O . PRO A 1 87 ? -6.876 -9.926 4.401 1.00 92.56 87 PRO A O 1
ATOM 642 N N . SER A 1 88 ? -8.791 -10.949 3.838 1.00 90.38 88 SER A N 1
ATOM 643 C CA . SER A 1 88 ? -8.119 -12.136 3.300 1.00 90.38 88 SER A CA 1
ATOM 644 C C . SER A 1 88 ? -7.112 -11.772 2.206 1.00 90.38 88 SER A C 1
ATOM 646 O O . SER A 1 88 ? -7.399 -11.002 1.287 1.00 90.38 88 SER A O 1
ATOM 648 N N . GLY A 1 89 ? -5.910 -12.344 2.301 1.00 88.88 89 GLY A N 1
ATOM 649 C CA . GLY A 1 89 ? -4.783 -12.028 1.418 1.00 88.88 89 GLY A CA 1
ATOM 650 C C . GLY A 1 89 ? -3.888 -10.889 1.918 1.00 88.88 89 GLY A C 1
ATOM 651 O O . GLY A 1 89 ? -2.813 -10.683 1.343 1.00 88.88 89 GLY A O 1
ATOM 652 N N . PHE A 1 90 ? -4.263 -10.212 3.005 1.00 92.75 90 PHE A N 1
ATOM 653 C CA . PHE A 1 90 ? -3.455 -9.194 3.672 1.00 92.75 90 PHE A CA 1
ATOM 654 C C . PHE A 1 90 ? -2.933 -9.695 5.024 1.00 92.75 90 PHE A C 1
ATOM 656 O O . PHE A 1 90 ? -3.516 -10.575 5.652 1.00 92.75 90 PHE A O 1
ATOM 663 N N . ILE A 1 91 ? -1.830 -9.107 5.478 1.00 94.25 91 ILE A N 1
ATOM 664 C CA . ILE A 1 91 ? -1.221 -9.331 6.790 1.00 94.25 91 ILE A CA 1
ATOM 665 C C . ILE A 1 91 ? -1.127 -8.008 7.550 1.00 94.25 91 ILE A C 1
ATOM 667 O O . ILE A 1 91 ? -0.950 -6.950 6.941 1.00 94.25 91 ILE A O 1
ATOM 671 N N . ALA A 1 92 ? -1.210 -8.066 8.879 1.00 95.06 92 ALA A N 1
ATOM 672 C CA . ALA A 1 92 ? -0.981 -6.904 9.731 1.00 95.06 92 ALA A CA 1
ATOM 673 C C . ALA A 1 92 ? 0.513 -6.542 9.715 1.00 95.06 92 ALA A C 1
ATOM 675 O O . ALA A 1 92 ? 1.334 -7.215 10.335 1.00 95.06 92 ALA A O 1
ATOM 676 N N . ALA A 1 93 ? 0.865 -5.489 8.980 1.00 93.62 93 ALA A N 1
ATOM 677 C CA . ALA A 1 93 ? 2.234 -4.997 8.845 1.00 93.62 93 ALA A CA 1
ATOM 678 C C . ALA A 1 93 ? 2.626 -4.032 9.975 1.00 93.62 93 ALA A C 1
ATOM 680 O O . ALA A 1 93 ? 3.800 -3.925 10.319 1.00 93.62 93 ALA A O 1
ATOM 681 N N . ALA A 1 94 ? 1.647 -3.336 10.556 1.00 91.06 94 ALA A N 1
ATOM 682 C CA . ALA A 1 94 ? 1.815 -2.523 11.756 1.00 91.06 94 ALA A CA 1
ATOM 683 C C . ALA A 1 94 ? 0.509 -2.501 12.558 1.00 91.06 94 ALA A C 1
ATOM 685 O O . ALA A 1 94 ? -0.577 -2.593 11.985 1.00 91.06 94 ALA A O 1
ATOM 686 N N . SER A 1 95 ? 0.599 -2.356 13.879 1.00 91.25 95 SER A N 1
ATOM 687 C CA . SER A 1 95 ? -0.563 -2.169 14.753 1.00 91.25 95 SER A CA 1
ATOM 688 C C . SER A 1 95 ? -0.213 -1.272 15.938 1.00 91.25 95 SER A C 1
ATOM 690 O O . SER A 1 95 ? 0.962 -1.140 16.285 1.00 91.25 95 SER A O 1
ATOM 692 N N . GLY A 1 96 ? -1.224 -0.641 16.535 1.00 86.50 96 GLY A N 1
ATOM 693 C CA . GLY A 1 96 ? -1.083 0.175 17.741 1.00 86.50 96 GLY A CA 1
ATOM 694 C C . GLY A 1 96 ? -1.416 1.649 17.524 1.00 86.50 96 GLY A C 1
ATOM 695 O O . GLY A 1 96 ? -2.239 2.005 16.679 1.00 86.50 96 GLY A O 1
ATOM 696 N N . ASP A 1 97 ? -0.767 2.5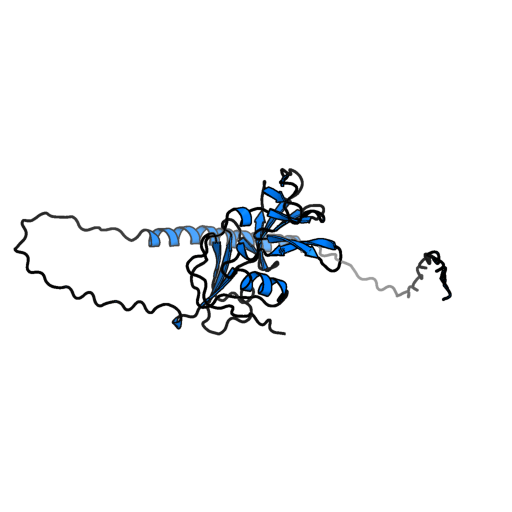05 18.308 1.00 78.62 97 ASP A N 1
ATOM 697 C CA . ASP A 1 97 ? -0.969 3.956 18.376 1.00 78.62 97 ASP A CA 1
ATOM 698 C C . ASP A 1 97 ? 0.190 4.750 17.746 1.00 78.62 97 ASP A C 1
ATOM 700 O O . ASP A 1 97 ? 0.382 5.936 18.027 1.00 78.62 97 ASP A O 1
ATOM 704 N N . VAL A 1 98 ? 0.968 4.100 16.873 1.00 76.06 98 VAL A N 1
ATOM 705 C CA . VAL A 1 98 ? 2.141 4.689 16.217 1.00 76.06 98 VAL A CA 1
ATOM 706 C C . VAL A 1 98 ? 1.720 5.923 15.414 1.00 76.06 98 VAL A C 1
ATOM 708 O O . VAL A 1 98 ? 1.249 5.818 14.282 1.00 76.06 98 VAL A O 1
ATOM 711 N N . ARG A 1 99 ? 1.906 7.113 15.997 1.00 74.88 99 ARG A N 1
ATOM 712 C CA . ARG A 1 99 ? 1.439 8.401 15.446 1.00 74.88 99 ARG A CA 1
ATOM 713 C C . ARG A 1 99 ? 1.907 8.669 14.018 1.00 74.88 99 ARG A C 1
ATOM 715 O O . ARG A 1 99 ? 1.211 9.328 13.252 1.00 74.88 99 ARG A O 1
ATOM 722 N N . GLU A 1 100 ? 3.088 8.170 13.672 1.00 78.94 100 GLU A N 1
ATOM 723 C CA . GLU A 1 100 ? 3.693 8.310 12.345 1.00 78.94 100 GLU A CA 1
ATOM 724 C C . GLU A 1 100 ? 2.954 7.481 11.287 1.00 78.94 100 GLU A C 1
ATOM 726 O O . GLU A 1 100 ? 2.755 7.939 10.161 1.00 78.94 100 GLU A O 1
ATOM 731 N N . ALA A 1 101 ? 2.522 6.277 11.665 1.00 79.38 101 ALA A N 1
ATOM 732 C CA . ALA A 1 101 ? 1.778 5.354 10.817 1.00 79.38 101 ALA A CA 1
ATOM 733 C C . ALA A 1 101 ? 0.276 5.688 10.791 1.00 79.38 101 ALA A C 1
ATOM 735 O O . ALA A 1 101 ? -0.402 5.458 9.793 1.00 79.38 101 ALA A O 1
ATOM 736 N N . PHE A 1 102 ? -0.229 6.281 11.872 1.00 82.88 102 PHE A N 1
ATOM 737 C CA . PHE A 1 102 ? -1.638 6.572 12.072 1.00 82.88 102 PHE A CA 1
ATOM 738 C C . PHE A 1 102 ? -1.846 8.032 12.492 1.00 82.88 102 PHE A C 1
ATOM 740 O O . PHE A 1 102 ? -2.054 8.335 13.674 1.00 82.88 102 PHE A O 1
ATOM 747 N N . PRO A 1 103 ? -1.821 8.969 11.531 1.00 78.56 103 PRO A N 1
ATOM 748 C CA . PRO A 1 103 ? -2.120 10.352 11.845 1.00 78.56 103 PRO A CA 1
ATOM 749 C C . PRO A 1 103 ? -3.557 10.469 12.372 1.00 78.56 103 PRO A C 1
ATOM 751 O O . PRO A 1 103 ? -4.470 9.774 11.918 1.00 78.56 103 PRO A O 1
ATOM 754 N N . SER A 1 104 ? -3.769 11.356 13.342 1.00 81.31 104 SER A N 1
ATOM 755 C CA . SER A 1 104 ? -5.110 11.696 13.836 1.00 81.31 104 SER A CA 1
ATOM 756 C C . SER A 1 104 ? -5.900 10.508 14.425 1.00 81.31 104 SER A C 1
ATOM 758 O O . SER A 1 104 ? -7.118 10.443 14.250 1.00 81.31 104 SER A O 1
ATOM 760 N N . LEU A 1 105 ? -5.245 9.539 15.078 1.00 84.38 105 LEU A N 1
ATOM 761 C CA . LEU A 1 105 ? -5.937 8.595 15.973 1.00 84.38 105 LEU A CA 1
ATOM 762 C C . LEU A 1 105 ? -6.520 9.359 17.163 1.00 84.38 105 LEU A C 1
ATOM 764 O O . LEU A 1 105 ? -5.837 10.200 17.759 1.00 84.38 105 LEU A O 1
ATOM 768 N N . LYS A 1 106 ? -7.775 9.076 17.514 1.00 83.62 106 LYS A N 1
ATOM 769 C CA . LYS A 1 106 ? -8.353 9.587 18.763 1.00 83.62 106 LYS A CA 1
ATOM 770 C C . LYS A 1 106 ? -7.777 8.821 19.954 1.00 83.62 106 LYS A C 1
ATOM 772 O O . LYS A 1 106 ? -7.310 7.692 19.818 1.00 83.62 106 LYS A O 1
ATOM 777 N N . ASN A 1 107 ? -7.850 9.425 21.140 1.00 78.69 107 ASN A N 1
ATOM 778 C CA . ASN A 1 107 ? -7.533 8.721 22.383 1.00 78.69 107 ASN A CA 1
ATOM 779 C C . ASN A 1 107 ? -8.382 7.442 22.448 1.00 78.69 107 ASN A C 1
ATOM 781 O O . ASN A 1 107 ? -9.588 7.524 22.229 1.00 78.69 107 ASN A O 1
ATOM 785 N N . SER A 1 108 ? -7.760 6.297 22.748 1.00 84.69 108 SER A N 1
ATOM 786 C CA . SER A 1 108 ? -8.365 4.948 22.795 1.00 84.69 108 SER A CA 1
ATOM 787 C C . SER A 1 108 ? -8.735 4.275 21.462 1.00 84.69 108 SER A C 1
ATOM 789 O O . SER A 1 108 ? -9.229 3.148 21.480 1.00 84.69 108 SER A O 1
ATOM 791 N N . GLU A 1 109 ? -8.439 4.886 20.310 1.00 90.50 109 GLU A N 1
ATOM 792 C CA . GLU A 1 109 ? -8.458 4.164 19.031 1.00 90.50 109 GLU A CA 1
ATOM 793 C C . GLU A 1 109 ? -7.156 3.375 18.843 1.00 90.50 109 GLU A C 1
ATOM 795 O O . GLU A 1 109 ? -6.064 3.867 19.125 1.00 90.50 109 GLU A O 1
ATOM 800 N N . THR A 1 110 ? -7.272 2.161 18.314 1.00 92.31 110 THR A N 1
ATOM 801 C CA . THR A 1 110 ? -6.140 1.359 17.841 1.00 92.31 110 THR A CA 1
ATOM 802 C C . THR A 1 110 ? -6.181 1.297 16.321 1.00 92.31 110 THR A C 1
ATOM 804 O O . THR A 1 110 ? -7.239 1.075 15.728 1.00 92.31 110 THR A O 1
ATOM 807 N N . GLY A 1 111 ? -5.031 1.513 15.682 1.00 93.19 111 GLY A N 1
ATOM 808 C CA . GLY A 1 111 ? -4.871 1.364 14.243 1.00 93.19 111 GLY A CA 1
ATOM 809 C C . GLY A 1 111 ? -4.254 0.018 13.871 1.00 93.19 111 GLY A C 1
ATOM 810 O O . GLY A 1 111 ? -3.408 -0.509 14.596 1.00 93.19 111 GLY A O 1
ATOM 811 N N . ILE A 1 112 ? -4.629 -0.515 12.709 1.00 94.25 112 ILE A N 1
ATOM 812 C CA . ILE A 1 112 ? -3.921 -1.621 12.048 1.00 94.25 112 ILE A CA 1
ATOM 813 C C . ILE A 1 112 ? -3.628 -1.209 10.609 1.00 94.25 112 ILE A C 1
ATOM 815 O O . ILE A 1 112 ? -4.490 -0.657 9.927 1.00 94.25 112 ILE A O 1
ATOM 819 N N . ILE A 1 113 ? -2.407 -1.470 10.148 1.00 94.19 113 ILE A N 1
ATOM 820 C CA . ILE A 1 113 ? -2.029 -1.354 8.740 1.00 94.19 113 ILE A CA 1
ATOM 821 C C . ILE A 1 113 ? -1.924 -2.749 8.157 1.00 94.19 113 ILE A C 1
ATOM 823 O O . ILE A 1 113 ? -1.115 -3.563 8.601 1.00 94.19 113 ILE A O 1
ATOM 827 N N . CYS A 1 114 ? -2.719 -2.988 7.129 1.00 94.25 114 CYS A N 1
ATOM 828 C CA . CYS A 1 114 ? -2.776 -4.231 6.396 1.00 94.25 114 CYS A CA 1
ATOM 829 C C . CYS A 1 114 ? -2.058 -4.071 5.057 1.00 94.25 114 CYS A C 1
ATOM 831 O O . CYS A 1 114 ? -2.415 -3.214 4.245 1.00 94.25 114 CYS A O 1
ATOM 833 N N . CYS A 1 115 ? -1.066 -4.924 4.818 1.00 94.25 115 CYS A N 1
ATOM 834 C CA . CYS A 1 115 ? -0.362 -5.017 3.542 1.00 94.25 115 CYS A CA 1
ATOM 835 C C . CYS A 1 115 ? -0.673 -6.340 2.850 1.00 94.25 115 CYS A C 1
ATOM 837 O O . CYS A 1 115 ? -0.908 -7.329 3.545 1.00 94.25 115 CYS A O 1
ATOM 839 N N . PRO A 1 116 ? -0.645 -6.405 1.507 1.00 92.69 116 PRO A N 1
ATOM 840 C CA . PRO A 1 116 ? -0.717 -7.683 0.816 1.00 92.69 116 PRO A CA 1
ATOM 841 C C . PRO A 1 116 ? 0.346 -8.650 1.353 1.00 92.69 116 PRO A C 1
ATOM 843 O O . PRO A 1 116 ? 1.457 -8.247 1.707 1.00 92.69 116 PRO A O 1
ATOM 846 N N . SER A 1 117 ? -0.003 -9.932 1.424 1.00 91.69 117 SER A N 1
ATOM 847 C CA . SER A 1 117 ? 0.879 -10.966 1.974 1.00 91.69 117 SER A CA 1
ATOM 848 C C . SER A 1 117 ? 2.257 -10.956 1.297 1.00 91.69 117 SER A C 1
ATOM 850 O O . SER A 1 117 ? 2.352 -10.942 0.069 1.00 91.69 117 SER A O 1
ATOM 852 N N . GLY A 1 118 ? 3.323 -10.984 2.102 1.00 91.38 118 GLY A N 1
ATOM 853 C CA . GLY A 1 118 ? 4.711 -10.924 1.626 1.00 91.38 118 GLY A CA 1
ATOM 854 C C . GLY A 1 118 ? 5.268 -9.509 1.429 1.00 91.38 118 GLY A C 1
ATOM 855 O O . GLY A 1 118 ? 6.395 -9.376 0.959 1.00 91.38 118 GLY A O 1
ATOM 856 N N . MET A 1 119 ? 4.512 -8.465 1.789 1.00 94.38 119 MET A N 1
ATOM 857 C CA . MET A 1 119 ? 4.959 -7.069 1.752 1.00 94.38 119 MET A CA 1
ATOM 858 C C . MET A 1 119 ? 5.026 -6.460 3.154 1.00 94.38 119 MET A C 1
ATOM 860 O O . MET A 1 119 ? 4.226 -6.794 4.027 1.00 94.38 119 MET A O 1
ATOM 864 N N . SER A 1 120 ? 5.952 -5.521 3.341 1.00 94.94 120 SER A N 1
ATOM 865 C CA . SER A 1 120 ? 6.142 -4.779 4.591 1.00 94.94 120 SER A CA 1
ATOM 866 C C . SER A 1 120 ? 5.715 -3.326 4.423 1.00 94.94 120 SER A C 1
ATOM 868 O O . SER A 1 120 ? 5.893 -2.736 3.359 1.00 94.94 120 SER A O 1
ATOM 870 N N . TYR A 1 121 ? 5.175 -2.716 5.475 1.00 93.25 121 TYR A N 1
ATOM 871 C CA . TYR A 1 121 ? 4.798 -1.306 5.434 1.00 93.25 121 TYR A CA 1
ATOM 872 C C . TYR A 1 121 ? 6.015 -0.398 5.629 1.00 93.25 121 TYR A C 1
ATOM 874 O O . TYR A 1 121 ? 6.798 -0.590 6.560 1.00 93.25 121 TYR A O 1
ATOM 882 N N . THR A 1 122 ? 6.162 0.612 4.771 1.00 90.44 122 THR A N 1
ATOM 883 C CA . THR A 1 122 ? 7.230 1.613 4.883 1.00 90.44 122 THR A CA 1
ATOM 884 C C . THR A 1 122 ? 6.636 2.961 5.270 1.00 90.44 122 THR A C 1
ATOM 886 O O . THR A 1 122 ? 5.932 3.575 4.476 1.00 90.44 122 THR A O 1
ATOM 889 N N . ILE A 1 123 ? 6.959 3.465 6.467 1.00 84.75 123 ILE A N 1
ATOM 890 C CA . ILE A 1 123 ? 6.423 4.742 6.985 1.00 84.75 123 ILE A CA 1
ATOM 891 C C . ILE A 1 123 ? 6.797 5.924 6.076 1.00 84.75 123 ILE A C 1
ATOM 893 O O . ILE A 1 123 ? 5.976 6.811 5.857 1.00 84.75 123 ILE A O 1
ATOM 897 N N . ALA A 1 124 ? 8.013 5.919 5.516 1.00 85.50 124 ALA A N 1
ATOM 898 C CA . ALA A 1 124 ? 8.516 7.005 4.674 1.00 85.50 124 ALA A CA 1
ATOM 899 C C . ALA A 1 124 ? 7.706 7.186 3.380 1.00 85.50 124 ALA A C 1
ATOM 901 O O . ALA A 1 124 ? 7.387 8.315 3.021 1.00 85.50 124 ALA A O 1
ATOM 902 N N . SER A 1 125 ? 7.355 6.086 2.702 1.00 83.25 125 SER A N 1
ATOM 903 C CA . SER A 1 125 ? 6.547 6.126 1.475 1.00 83.25 125 SER A CA 1
ATOM 904 C C . SER A 1 125 ? 5.053 5.935 1.727 1.00 83.25 125 SER A C 1
ATOM 906 O O . SER A 1 125 ? 4.271 6.123 0.808 1.00 83.25 125 SER A O 1
ATOM 908 N N . ARG A 1 126 ? 4.654 5.542 2.946 1.00 85.12 126 ARG A N 1
ATOM 909 C CA . ARG A 1 126 ? 3.274 5.181 3.322 1.00 85.12 126 ARG A CA 1
ATOM 910 C C . ARG A 1 126 ? 2.639 4.139 2.404 1.00 85.12 126 ARG A C 1
ATOM 912 O O . ARG A 1 126 ? 1.435 4.117 2.180 1.00 85.12 126 ARG A O 1
ATOM 919 N N . GLU A 1 127 ? 3.473 3.247 1.899 1.00 90.19 127 GLU A N 1
ATOM 920 C CA . GLU A 1 127 ? 3.090 2.189 0.975 1.00 90.19 127 GLU A CA 1
ATOM 921 C C . GLU A 1 127 ? 3.605 0.857 1.516 1.00 90.19 127 GLU A C 1
ATOM 923 O O . GLU A 1 127 ? 4.598 0.787 2.254 1.00 90.19 127 GLU A O 1
ATOM 928 N N . CYS A 1 128 ? 2.940 -0.215 1.114 1.00 93.88 128 CYS A N 1
ATOM 929 C CA . CYS A 1 128 ? 3.454 -1.562 1.276 1.00 93.88 128 CYS A CA 1
ATOM 930 C C . CYS A 1 128 ? 4.523 -1.804 0.214 1.00 93.88 128 CYS A C 1
ATOM 932 O O . CYS A 1 128 ? 4.287 -1.544 -0.966 1.00 93.88 128 CYS A O 1
ATOM 934 N N . ARG A 1 129 ? 5.689 -2.309 0.619 1.00 95.00 129 ARG A N 1
ATOM 935 C CA . ARG A 1 129 ? 6.827 -2.582 -0.262 1.00 95.00 129 ARG A CA 1
ATOM 936 C C . ARG A 1 129 ? 7.371 -3.991 -0.053 1.00 95.00 129 ARG A C 1
ATOM 938 O O . ARG A 1 129 ? 7.430 -4.489 1.071 1.00 95.00 129 ARG A O 1
ATOM 945 N N . ALA A 1 130 ? 7.793 -4.623 -1.141 1.00 94.25 130 ALA A N 1
ATOM 946 C CA . ALA A 1 130 ? 8.552 -5.868 -1.118 1.00 94.25 130 ALA A CA 1
ATOM 947 C C . ALA A 1 130 ? 9.599 -5.859 -2.224 1.00 94.25 130 ALA A C 1
ATOM 949 O O . ALA A 1 130 ? 9.287 -5.516 -3.364 1.00 94.25 130 ALA A O 1
ATOM 950 N N . GLN A 1 131 ? 10.824 -6.268 -1.906 1.00 91.69 131 GLN A N 1
ATOM 951 C CA . GLN A 1 131 ? 11.832 -6.500 -2.931 1.00 91.69 131 GLN A CA 1
ATOM 952 C C . GLN A 1 131 ? 11.481 -7.786 -3.681 1.00 91.69 131 GLN A C 1
ATOM 954 O O . GLN A 1 131 ? 11.189 -8.813 -3.066 1.00 91.69 131 GLN A O 1
ATOM 959 N N . ILE A 1 132 ? 11.501 -7.733 -5.008 1.00 87.38 132 ILE A N 1
ATOM 960 C CA . ILE A 1 132 ? 11.165 -8.862 -5.876 1.00 87.38 132 ILE A CA 1
ATOM 961 C C . ILE A 1 132 ? 12.369 -9.207 -6.751 1.00 87.38 132 ILE A C 1
ATOM 963 O O . ILE A 1 132 ? 12.988 -8.343 -7.366 1.00 87.38 132 ILE A O 1
ATOM 967 N N . SER A 1 133 ? 12.712 -10.492 -6.801 1.00 80.38 133 SER A N 1
ATOM 968 C CA . SER A 1 133 ? 13.776 -11.022 -7.667 1.00 80.38 133 SER A CA 1
ATOM 969 C C . SER A 1 133 ? 13.271 -11.375 -9.068 1.00 80.38 133 SER A C 1
ATOM 971 O O . SER A 1 133 ? 14.055 -11.467 -10.011 1.00 80.38 133 SER A O 1
ATOM 973 N N . SER A 1 134 ? 11.960 -11.579 -9.197 1.00 72.56 134 SER A N 1
ATOM 974 C CA . SER A 1 134 ? 11.257 -11.800 -10.455 1.00 72.56 134 SER A CA 1
ATOM 975 C C . SER A 1 134 ? 9.810 -11.333 -10.321 1.00 72.56 134 SER A C 1
ATOM 977 O O . SER A 1 134 ? 9.186 -11.509 -9.272 1.00 72.56 134 SER A O 1
ATOM 979 N N . ALA A 1 135 ? 9.279 -10.719 -11.374 1.00 68.06 135 ALA A N 1
ATOM 980 C CA . ALA A 1 135 ? 7.857 -10.434 -11.503 1.00 68.06 135 ALA A CA 1
ATOM 981 C C . ALA A 1 135 ? 7.463 -10.380 -12.975 1.00 68.06 135 ALA A C 1
ATOM 983 O O . ALA A 1 135 ? 8.272 -10.015 -13.834 1.00 68.06 135 ALA A O 1
ATOM 984 N N . VAL A 1 136 ? 6.202 -10.717 -13.234 1.00 71.31 136 VAL A N 1
ATOM 985 C CA . VAL A 1 136 ? 5.527 -10.344 -14.470 1.00 71.31 136 VAL A CA 1
ATOM 986 C C . VAL A 1 136 ? 5.198 -8.863 -14.358 1.00 71.31 136 VAL A C 1
ATOM 988 O O . VAL A 1 136 ? 4.402 -8.466 -13.507 1.00 71.31 136 VAL A O 1
ATOM 991 N N . VAL A 1 137 ? 5.872 -8.053 -15.171 1.00 76.25 137 VAL A N 1
ATOM 992 C CA . VAL A 1 137 ? 5.614 -6.619 -15.257 1.00 76.25 137 VAL A CA 1
ATOM 993 C C . VAL A 1 137 ? 4.799 -6.349 -16.504 1.00 76.25 137 VAL A C 1
ATOM 995 O O . VAL A 1 137 ? 5.231 -6.659 -17.616 1.00 76.25 137 VAL A O 1
ATOM 998 N N . ILE A 1 138 ? 3.635 -5.752 -16.300 1.00 80.19 138 ILE A N 1
ATOM 999 C CA . ILE A 1 138 ? 2.746 -5.298 -17.356 1.00 80.19 138 ILE A CA 1
ATOM 1000 C C . ILE A 1 138 ? 3.007 -3.812 -17.594 1.00 80.19 138 ILE A C 1
ATOM 1002 O O . ILE A 1 138 ? 3.030 -3.022 -16.650 1.00 80.19 138 ILE A O 1
ATOM 1006 N N . LYS A 1 139 ? 3.197 -3.418 -18.852 1.00 81.88 139 LYS A N 1
ATOM 1007 C CA . LYS A 1 139 ? 3.194 -2.004 -19.247 1.00 81.88 139 LYS A CA 1
ATOM 1008 C C . LYS A 1 139 ? 1.819 -1.634 -19.782 1.00 81.88 139 LYS A C 1
ATOM 1010 O O . LYS A 1 139 ? 1.226 -2.420 -20.513 1.00 81.88 139 LYS A O 1
ATOM 1015 N N . CYS A 1 140 ? 1.349 -0.447 -19.423 1.00 80.88 140 CYS A N 1
ATOM 1016 C CA . CYS A 1 140 ? 0.186 0.139 -20.069 1.00 80.88 140 CYS A CA 1
ATOM 1017 C C . CYS A 1 140 ? 0.609 0.701 -21.428 1.00 80.88 140 CYS A C 1
ATOM 1019 O O . CYS A 1 140 ? 1.615 1.409 -21.500 1.00 80.88 140 CYS A O 1
ATOM 1021 N N . ASP A 1 141 ? -0.127 0.358 -22.482 1.00 77.06 141 ASP A N 1
ATOM 1022 C CA . ASP A 1 141 ? 0.056 0.911 -23.823 1.00 77.06 141 ASP A CA 1
ATOM 1023 C C . ASP A 1 141 ? -1.171 1.758 -24.180 1.00 77.06 141 ASP A C 1
ATOM 1025 O O . ASP A 1 141 ? -2.308 1.339 -23.969 1.00 77.06 141 ASP A O 1
ATOM 1029 N N . GLY A 1 142 ? -0.957 2.967 -24.695 1.00 61.00 142 GLY A N 1
ATOM 1030 C CA . GLY A 1 142 ? -1.998 3.989 -24.871 1.00 61.00 142 GLY A CA 1
ATOM 1031 C C . GLY A 1 142 ? -3.097 3.640 -25.883 1.00 61.00 142 GLY A C 1
ATOM 1032 O O . GLY A 1 142 ? -4.070 4.377 -26.000 1.00 61.00 142 GLY A O 1
ATOM 1033 N N . VAL A 1 143 ? -2.965 2.532 -26.618 1.00 56.09 143 VAL A N 1
ATOM 1034 C CA . VAL A 1 143 ? -3.891 2.145 -27.699 1.00 56.09 143 VAL A CA 1
ATOM 1035 C C . VAL A 1 143 ? -4.850 1.024 -27.279 1.00 56.09 143 VAL A C 1
ATOM 1037 O O . VAL A 1 143 ? -5.916 0.871 -27.874 1.00 56.09 143 VAL A O 1
ATOM 1040 N N . VAL A 1 144 ? -4.527 0.271 -26.223 1.00 55.22 144 VAL A N 1
ATOM 1041 C CA . VAL A 1 144 ? -5.380 -0.801 -25.697 1.00 55.22 144 VAL A CA 1
ATOM 1042 C C . VAL A 1 144 ? -5.381 -0.688 -24.175 1.00 55.22 144 VAL A C 1
ATOM 1044 O O . VAL A 1 144 ? -4.336 -0.801 -23.547 1.00 55.22 144 VAL A O 1
ATOM 1047 N N . LEU A 1 145 ? -6.554 -0.499 -23.559 1.00 57.81 145 LEU A N 1
ATOM 1048 C CA . LEU A 1 145 ? -6.757 -0.520 -22.095 1.00 57.81 145 LEU A CA 1
ATOM 1049 C C . LEU A 1 145 ? -6.502 -1.911 -21.470 1.00 57.81 145 LEU A C 1
ATOM 1051 O O . LEU A 1 145 ? -7.023 -2.230 -20.405 1.00 57.81 145 LEU A O 1
ATOM 1055 N N . GLU A 1 146 ? -5.715 -2.751 -22.134 1.00 56.38 146 GLU A N 1
ATOM 1056 C CA . GLU A 1 146 ? -5.340 -4.078 -21.690 1.00 56.38 146 GLU A CA 1
ATOM 1057 C C . GLU A 1 146 ? -3.824 -4.181 -21.558 1.00 56.38 146 GLU A C 1
ATOM 1059 O O . GLU A 1 146 ? -3.047 -3.514 -22.237 1.00 56.38 146 GLU A O 1
ATOM 1064 N N . ALA A 1 147 ? -3.417 -5.054 -20.648 1.00 58.53 147 ALA A N 1
ATOM 1065 C CA . ALA A 1 147 ? -2.046 -5.458 -20.414 1.00 58.53 147 ALA A CA 1
ATOM 1066 C C . ALA A 1 147 ? -1.425 -6.098 -21.672 1.00 58.53 147 ALA A C 1
ATOM 1068 O O . ALA A 1 147 ? -1.456 -7.316 -21.828 1.00 58.53 147 ALA A O 1
ATOM 1069 N N . THR A 1 148 ? -0.851 -5.309 -22.579 1.00 54.34 148 THR A N 1
ATOM 1070 C CA . THR A 1 148 ? -0.416 -5.804 -23.900 1.00 54.34 148 THR A CA 1
ATOM 1071 C C . THR A 1 148 ? 0.884 -6.606 -23.868 1.00 54.34 148 THR A C 1
ATOM 1073 O O . THR A 1 148 ? 1.133 -7.408 -24.765 1.00 54.34 148 THR A O 1
ATOM 1076 N N . SER A 1 149 ? 1.730 -6.429 -22.845 1.00 58.56 149 SER A N 1
ATOM 1077 C CA . SER A 1 149 ? 2.996 -7.166 -22.745 1.00 58.56 149 SER A CA 1
ATOM 1078 C C . SER A 1 149 ? 3.379 -7.498 -21.305 1.00 58.56 149 SER A C 1
ATOM 1080 O O . SER A 1 149 ? 3.594 -6.593 -20.496 1.00 58.56 149 SER A O 1
ATOM 1082 N N . SER A 1 150 ? 3.541 -8.790 -21.011 1.00 62.31 150 SER A N 1
ATOM 1083 C CA . SER A 1 150 ? 4.198 -9.294 -19.805 1.00 62.31 150 SER A CA 1
ATOM 1084 C C . SER A 1 150 ? 5.704 -9.400 -20.041 1.00 62.31 150 SER A C 1
ATOM 1086 O O . SER A 1 150 ? 6.151 -10.222 -20.843 1.00 62.31 150 SER A O 1
ATOM 1088 N N . VAL A 1 151 ? 6.507 -8.613 -19.329 1.00 63.12 151 VAL A N 1
ATOM 1089 C CA . VAL A 1 151 ? 7.962 -8.804 -19.291 1.00 63.12 151 VAL A CA 1
ATOM 1090 C C . VAL A 1 151 ? 8.306 -9.517 -17.992 1.00 63.12 151 VAL A C 1
ATOM 1092 O O . VAL A 1 151 ? 8.038 -8.994 -16.911 1.00 63.12 151 VAL A O 1
ATOM 1095 N N . ILE A 1 152 ? 8.912 -10.704 -18.083 1.00 61.16 152 ILE A N 1
ATOM 1096 C CA . ILE A 1 152 ? 9.562 -11.313 -16.920 1.00 61.16 152 ILE A CA 1
ATOM 1097 C C . ILE A 1 152 ? 10.834 -10.523 -16.685 1.00 61.16 152 ILE A C 1
ATOM 1099 O O . ILE A 1 152 ? 11.786 -10.609 -17.465 1.00 61.16 152 ILE A O 1
ATOM 1103 N N . VAL A 1 153 ? 10.854 -9.736 -15.618 1.00 62.06 153 VAL A N 1
ATOM 1104 C CA . VAL A 1 153 ? 12.068 -9.010 -15.288 1.00 62.06 153 VAL A CA 1
ATOM 1105 C C . VAL A 1 153 ? 12.966 -9.897 -14.442 1.00 62.06 153 VAL A C 1
ATOM 1107 O O . VAL A 1 153 ? 12.655 -10.197 -13.292 1.00 62.06 153 VAL A O 1
ATOM 1110 N N . GLN A 1 154 ? 14.085 -10.317 -15.028 1.00 61.91 154 GLN A N 1
ATOM 1111 C CA . GLN A 1 154 ? 15.144 -11.044 -14.341 1.00 61.91 154 GLN A CA 1
ATOM 1112 C C . GLN A 1 154 ? 16.414 -10.200 -14.423 1.00 61.91 154 GLN A C 1
ATOM 1114 O O . GLN A 1 154 ? 17.164 -10.229 -15.396 1.00 61.91 154 GLN A O 1
ATOM 1119 N N . SER A 1 155 ? 16.609 -9.352 -13.422 1.00 56.06 155 SER A N 1
ATOM 1120 C CA . SER A 1 155 ? 17.675 -8.358 -13.424 1.00 56.06 155 SER A CA 1
ATOM 1121 C C . SER A 1 155 ? 18.786 -8.756 -12.459 1.00 56.06 155 SER A C 1
ATOM 1123 O O . SER A 1 155 ? 18.529 -8.990 -11.282 1.00 56.06 155 SER A O 1
ATOM 1125 N N . ARG A 1 156 ? 20.035 -8.796 -12.946 1.00 60.62 156 ARG A N 1
ATOM 1126 C CA . ARG A 1 156 ? 21.233 -8.926 -12.094 1.00 60.62 156 ARG A CA 1
ATOM 1127 C C . ARG A 1 156 ? 21.807 -7.576 -11.635 1.00 60.62 156 ARG A C 1
ATOM 1129 O O . ARG A 1 156 ? 22.691 -7.579 -10.790 1.00 60.62 156 ARG A O 1
ATOM 1136 N N . THR A 1 157 ? 21.354 -6.446 -12.190 1.00 72.75 157 THR A N 1
ATOM 1137 C CA . THR A 1 157 ? 21.979 -5.121 -11.968 1.00 72.75 157 THR A CA 1
ATOM 1138 C C . THR A 1 157 ? 21.050 -4.053 -11.385 1.00 72.75 157 THR A C 1
ATOM 1140 O O . THR A 1 157 ? 21.539 -3.084 -10.816 1.00 72.75 157 THR A O 1
ATOM 1143 N N . ARG A 1 158 ? 19.730 -4.214 -11.509 1.00 79.69 158 ARG A N 1
ATOM 1144 C CA . ARG A 1 158 ? 18.692 -3.312 -10.978 1.00 79.69 158 ARG A CA 1
ATOM 1145 C C . ARG A 1 158 ? 17.835 -3.998 -9.922 1.00 79.69 158 ARG A C 1
ATOM 1147 O O . ARG A 1 158 ? 17.482 -5.169 -10.087 1.00 79.69 158 ARG A O 1
ATOM 1154 N N . GLU A 1 159 ? 17.450 -3.244 -8.900 1.00 88.19 159 GLU A N 1
ATOM 1155 C CA . GLU A 1 159 ? 16.522 -3.690 -7.861 1.00 88.19 159 GLU A CA 1
ATOM 1156 C C . GLU A 1 159 ? 15.070 -3.454 -8.281 1.00 88.19 159 GLU A C 1
ATOM 1158 O O . GLU A 1 159 ? 14.718 -2.375 -8.758 1.00 88.19 159 GLU A O 1
ATOM 1163 N N . TYR A 1 160 ? 14.213 -4.450 -8.074 1.00 88.19 160 TYR A N 1
ATOM 1164 C CA . TYR A 1 160 ? 12.781 -4.327 -8.324 1.00 88.19 160 TYR A CA 1
ATOM 1165 C C . TYR A 1 160 ? 12.025 -4.342 -7.004 1.00 88.19 160 TYR A C 1
ATOM 1167 O O . TYR A 1 160 ? 12.266 -5.190 -6.140 1.00 88.19 160 TYR A O 1
ATOM 1175 N N . TRP A 1 161 ? 11.091 -3.411 -6.876 1.00 92.88 161 TRP A N 1
ATOM 1176 C CA . TRP A 1 161 ? 10.243 -3.245 -5.711 1.00 92.88 161 TRP A CA 1
ATOM 1177 C C . TRP A 1 161 ? 8.784 -3.341 -6.144 1.00 92.88 161 TRP A C 1
ATOM 1179 O O . TRP A 1 161 ? 8.311 -2.573 -6.977 1.00 92.88 161 TRP A O 1
ATOM 1189 N N . ALA A 1 162 ? 8.057 -4.298 -5.577 1.00 92.94 162 ALA A N 1
ATOM 1190 C CA . ALA A 1 162 ? 6.607 -4.296 -5.643 1.00 92.94 162 ALA A CA 1
ATOM 1191 C C . ALA A 1 162 ? 6.086 -3.267 -4.636 1.00 92.94 162 ALA A C 1
ATOM 1193 O O . ALA A 1 162 ? 6.504 -3.284 -3.475 1.00 92.94 162 ALA A O 1
ATOM 1194 N N . VAL A 1 163 ? 5.169 -2.406 -5.069 1.00 94.19 163 VAL A N 1
ATOM 1195 C CA . VAL A 1 163 ? 4.519 -1.383 -4.244 1.00 94.19 163 VAL A CA 1
ATOM 1196 C C . VAL A 1 163 ? 3.004 -1.571 -4.271 1.00 94.19 163 VAL A C 1
ATOM 1198 O O . VAL A 1 163 ? 2.441 -1.951 -5.297 1.00 94.19 163 VAL A O 1
ATOM 1201 N N . ALA A 1 164 ? 2.332 -1.343 -3.147 1.00 92.19 164 ALA A N 1
ATOM 1202 C CA . ALA A 1 164 ? 0.876 -1.419 -3.053 1.00 92.19 164 ALA A CA 1
ATOM 1203 C C . ALA A 1 164 ? 0.338 -0.438 -2.009 1.00 92.19 164 ALA A C 1
ATOM 1205 O O . ALA A 1 164 ? 1.008 -0.142 -1.014 1.00 92.19 164 ALA A O 1
ATOM 1206 N N . SER A 1 165 ? -0.895 0.020 -2.215 1.00 90.06 165 SER A N 1
ATOM 1207 C CA . SER A 1 165 ? -1.615 0.845 -1.245 1.00 90.06 165 SER A CA 1
ATOM 1208 C C . SER A 1 165 ? -1.891 0.046 0.034 1.00 90.06 165 SER A C 1
ATOM 1210 O O . SER A 1 165 ? -2.259 -1.129 -0.012 1.00 90.06 165 SER A O 1
ATOM 1212 N N . ALA A 1 166 ? -1.682 0.674 1.189 1.00 90.81 166 ALA A N 1
ATOM 1213 C CA . ALA A 1 166 ? -1.889 0.038 2.483 1.00 90.81 166 ALA A CA 1
ATOM 1214 C C . ALA A 1 166 ? -3.345 0.194 2.936 1.00 90.81 166 ALA A C 1
ATOM 1216 O O . ALA A 1 166 ? -3.898 1.291 2.864 1.00 90.81 166 ALA A O 1
ATOM 1217 N N . VAL A 1 167 ? -3.958 -0.878 3.443 1.00 91.38 167 VAL A N 1
ATOM 1218 C CA . VAL A 1 167 ? -5.317 -0.821 3.996 1.00 91.38 167 VAL A CA 1
ATOM 1219 C C . VAL A 1 167 ? -5.243 -0.463 5.474 1.00 91.38 167 VAL A C 1
ATOM 1221 O O . VAL A 1 167 ? -4.660 -1.203 6.261 1.00 91.38 167 VAL A O 1
ATOM 1224 N N . GLN A 1 168 ? -5.833 0.663 5.869 1.00 92.69 168 GLN A N 1
ATOM 1225 C CA . GLN A 1 168 ? -5.862 1.087 7.264 1.00 92.69 168 GLN A CA 1
ATOM 1226 C C . GLN A 1 168 ? -7.181 0.688 7.924 1.00 92.69 168 GLN A C 1
ATOM 1228 O O . GLN A 1 168 ? -8.263 0.996 7.424 1.00 92.69 168 GLN A O 1
ATOM 1233 N N . LEU A 1 169 ? -7.085 0.049 9.082 1.00 93.19 169 LEU A N 1
ATOM 1234 C CA . LEU A 1 169 ? -8.209 -0.277 9.949 1.00 93.19 169 LEU A CA 1
ATOM 1235 C C . LEU A 1 169 ? -8.113 0.542 11.233 1.00 93.19 169 LEU A C 1
ATOM 1237 O O . LEU A 1 169 ? -7.011 0.865 11.693 1.00 93.19 169 LEU A O 1
ATOM 1241 N N . ARG A 1 170 ? -9.263 0.867 11.815 1.00 93.50 170 ARG A N 1
ATOM 1242 C CA . ARG A 1 170 ? -9.370 1.485 13.133 1.00 93.50 170 ARG A CA 1
ATOM 1243 C C . ARG A 1 170 ? -10.506 0.865 13.922 1.00 93.50 170 ARG A C 1
ATOM 1245 O O . ARG A 1 170 ? -11.585 0.602 13.385 1.00 93.50 170 ARG A O 1
ATOM 1252 N N . PHE A 1 171 ? -10.277 0.710 15.212 1.00 92.94 171 PHE A N 1
ATOM 1253 C CA . PHE A 1 171 ? -11.283 0.233 16.146 1.00 92.94 171 PHE A CA 1
ATOM 1254 C C . PHE A 1 171 ? -11.025 0.792 17.543 1.00 92.94 171 PHE A C 1
ATOM 1256 O O . PHE A 1 171 ? -9.905 1.190 17.880 1.00 92.94 171 PHE A O 1
ATOM 1263 N N . GLN A 1 172 ? -12.067 0.802 18.358 1.00 92.31 172 GLN A N 1
ATOM 1264 C CA . GLN A 1 172 ? -12.016 1.041 19.795 1.00 92.31 172 GLN A CA 1
ATOM 1265 C C . GLN A 1 172 ? -12.405 -0.232 20.545 1.00 92.31 172 GLN A C 1
ATOM 1267 O O . GLN A 1 172 ? -13.017 -1.141 19.988 1.00 92.31 172 GLN A O 1
ATOM 1272 N N . ALA A 1 173 ? -12.085 -0.296 21.838 1.00 86.19 173 ALA A N 1
ATOM 1273 C CA . ALA A 1 173 ? -12.459 -1.438 22.675 1.00 86.19 173 ALA A CA 1
ATOM 1274 C C . ALA A 1 173 ? -13.981 -1.691 22.691 1.00 86.19 173 ALA A C 1
ATOM 1276 O O . ALA A 1 173 ? -14.409 -2.838 22.767 1.00 86.19 173 ALA A O 1
ATOM 1277 N N . THR A 1 174 ? -14.790 -0.631 22.572 1.00 86.19 174 THR A N 1
ATOM 1278 C CA . THR A 1 174 ? -16.259 -0.700 22.487 1.00 86.19 174 THR A CA 1
ATOM 1279 C C . THR A 1 174 ? -16.774 -1.299 21.183 1.00 86.19 174 THR A C 1
ATOM 1281 O O . THR A 1 174 ? -17.925 -1.718 21.132 1.00 86.19 174 THR A O 1
ATOM 1284 N N . ASP A 1 175 ? -15.946 -1.326 20.137 1.00 83.81 175 ASP A N 1
ATOM 1285 C CA . ASP A 1 175 ? -16.323 -1.858 18.827 1.00 83.81 175 ASP A CA 1
ATOM 1286 C C . ASP A 1 175 ? -16.180 -3.380 18.753 1.00 83.81 175 ASP A C 1
ATOM 1288 O O . ASP A 1 175 ? -16.729 -4.014 17.850 1.00 83.81 175 ASP A O 1
ATOM 1292 N N . LEU A 1 176 ? -15.425 -3.982 19.678 1.00 81.12 176 LEU A N 1
ATOM 1293 C CA . LEU A 1 176 ? -15.334 -5.430 19.752 1.00 81.12 176 LEU A CA 1
ATOM 1294 C C . LEU A 1 176 ? -16.672 -5.961 20.270 1.00 81.12 176 LEU A C 1
ATOM 1296 O O . LEU A 1 176 ? -17.178 -5.445 21.273 1.00 81.12 176 LEU A O 1
ATOM 1300 N N . PRO A 1 177 ? -17.242 -7.007 19.640 1.00 72.44 177 PRO A N 1
ATOM 1301 C CA . PRO A 1 177 ? -18.396 -7.672 20.213 1.00 72.44 177 PRO A CA 1
ATOM 1302 C C . PRO A 1 177 ? -18.009 -8.074 21.631 1.00 72.44 177 PRO A C 1
ATOM 1304 O O . PRO A 1 177 ? -17.019 -8.782 21.839 1.00 72.44 177 PRO A O 1
ATOM 1307 N N . THR A 1 178 ? -18.752 -7.562 22.615 1.00 64.44 178 THR A N 1
ATOM 1308 C CA . THR A 1 178 ? -18.594 -8.007 23.995 1.00 64.44 178 THR A CA 1
ATOM 1309 C C . THR A 1 178 ? -18.795 -9.507 23.933 1.00 64.44 178 THR A C 1
ATOM 1311 O O . THR A 1 178 ? -19.889 -9.955 23.593 1.00 64.44 178 THR A O 1
ATOM 1314 N N . GLN A 1 179 ? -17.737 -10.284 24.169 1.00 54.47 179 GLN A N 1
ATOM 1315 C CA . GLN A 1 179 ? -17.891 -11.712 24.374 1.00 54.47 179 GLN A CA 1
ATOM 1316 C C . GLN A 1 179 ? -18.747 -11.823 25.628 1.00 54.47 179 GLN A C 1
ATOM 1318 O O . GLN A 1 179 ? -18.252 -11.720 26.749 1.00 54.47 179 GLN A O 1
ATOM 1323 N N . THR A 1 180 ? -20.063 -11.907 25.441 1.00 55.62 180 THR A N 1
ATOM 1324 C CA . THR A 1 180 ? -20.970 -12.336 26.482 1.00 55.62 180 THR A CA 1
ATOM 1325 C C . THR A 1 180 ? -20.505 -13.741 26.781 1.00 55.62 180 THR A C 1
ATOM 1327 O O . THR A 1 180 ? -20.768 -14.663 26.014 1.00 55.62 180 THR A O 1
ATOM 1330 N N . SER A 1 181 ? -19.713 -13.880 27.840 1.00 52.66 181 SER A N 1
ATOM 1331 C CA . SER A 1 181 ? -19.432 -15.160 28.455 1.00 52.66 181 SER A CA 1
ATOM 1332 C C . SER A 1 181 ? -20.792 -15.726 28.821 1.00 52.66 181 SER A C 1
ATOM 1334 O O . SER A 1 181 ? -21.350 -15.376 29.860 1.00 52.66 181 SER A O 1
ATOM 1336 N N . THR A 1 182 ? -21.388 -16.507 27.923 1.00 55.44 182 THR A N 1
ATOM 1337 C CA . THR A 1 182 ? -22.593 -17.260 28.226 1.00 55.44 182 THR A CA 1
ATOM 1338 C C . THR A 1 182 ? -22.225 -18.070 29.460 1.00 55.44 182 THR A C 1
ATOM 1340 O O . THR A 1 182 ? -21.249 -18.824 29.395 1.00 55.44 182 THR A O 1
ATOM 1343 N N . PRO A 1 183 ? -22.888 -17.877 30.612 1.00 56.25 183 PRO A N 1
ATOM 1344 C CA . PRO A 1 183 ? -22.606 -18.713 31.758 1.00 56.25 183 PRO A CA 1
ATOM 1345 C C . PRO A 1 183 ? -22.891 -20.140 31.308 1.00 56.25 183 PRO A C 1
ATOM 1347 O O . PRO A 1 183 ? -24.023 -20.465 30.954 1.00 56.25 183 PRO A O 1
ATOM 1350 N N . THR A 1 184 ? -21.855 -20.973 31.253 1.00 52.06 184 THR A N 1
ATOM 1351 C CA . THR A 1 184 ? -21.999 -22.406 31.037 1.00 52.06 184 THR A CA 1
ATOM 1352 C C . THR A 1 184 ? -22.813 -22.923 32.215 1.00 52.06 184 THR A C 1
ATOM 1354 O O . THR A 1 184 ? -22.281 -23.179 33.294 1.00 52.06 184 THR A O 1
ATOM 1357 N N . THR A 1 185 ? -24.135 -22.982 32.064 1.00 55.56 185 THR A N 1
ATOM 1358 C CA . THR A 1 185 ? -24.994 -23.687 33.002 1.00 55.56 185 THR A CA 1
ATOM 1359 C C . THR A 1 185 ? -24.634 -25.155 32.843 1.00 55.56 185 THR A C 1
ATOM 1361 O O . THR A 1 185 ? -25.026 -25.799 31.875 1.00 55.56 185 THR A O 1
ATOM 1364 N N . SER A 1 186 ? -23.799 -25.660 33.748 1.00 50.75 186 SER A N 1
ATOM 1365 C CA . SER A 1 186 ? -23.544 -27.087 33.893 1.00 50.75 186 SER A CA 1
ATOM 1366 C C . SER A 1 186 ? -24.865 -27.760 34.249 1.00 50.75 186 SER A C 1
ATOM 1368 O O . SER A 1 186 ? -25.252 -27.823 35.415 1.00 50.75 186 SER A O 1
ATOM 1370 N N . GLU A 1 187 ? -25.587 -28.220 33.235 1.00 50.72 187 GLU A N 1
ATOM 1371 C CA . GLU A 1 187 ? -26.740 -29.084 33.408 1.00 50.72 187 GLU A CA 1
ATOM 1372 C C . GLU A 1 187 ? -26.218 -30.427 33.928 1.00 50.72 187 GLU A C 1
ATOM 1374 O O . GLU A 1 187 ? -25.557 -31.197 33.228 1.00 50.72 187 GLU A O 1
ATOM 1379 N N . ALA A 1 188 ? -26.427 -30.656 35.223 1.00 51.25 188 ALA A N 1
ATOM 1380 C CA . ALA A 1 188 ? -26.052 -31.879 35.907 1.00 51.25 188 ALA A CA 1
ATOM 1381 C C . ALA A 1 188 ? -26.931 -33.034 35.405 1.00 51.25 188 ALA A C 1
ATOM 1383 O O . ALA A 1 188 ? -27.942 -33.382 36.017 1.00 51.25 188 ALA A O 1
ATOM 1384 N N . SER A 1 189 ? -26.536 -33.644 34.289 1.00 45.94 189 SER A N 1
ATOM 1385 C CA . SER A 1 189 ? -27.073 -34.935 33.874 1.00 45.94 189 SER A CA 1
ATOM 1386 C C . SER A 1 189 ? -26.570 -36.007 34.842 1.00 45.94 189 SER A C 1
ATOM 1388 O O . SER A 1 189 ? -25.378 -36.318 34.911 1.00 45.94 189 SER A O 1
ATOM 1390 N N . ARG A 1 190 ? -27.492 -36.535 35.654 1.00 52.53 190 ARG A N 1
ATOM 1391 C CA . ARG A 1 190 ? -27.266 -37.679 36.543 1.00 52.53 190 ARG A CA 1
ATOM 1392 C C . ARG A 1 190 ? -27.026 -38.921 35.685 1.00 52.53 190 ARG A C 1
ATOM 1394 O O . ARG A 1 190 ? -27.976 -39.552 35.234 1.00 52.53 190 ARG A O 1
ATOM 1401 N N . SER A 1 191 ? -25.759 -39.273 35.500 1.00 55.53 191 SER A N 1
ATOM 1402 C CA . SER A 1 191 ? -25.332 -40.575 34.985 1.00 55.53 191 SER A CA 1
ATOM 1403 C C . SER A 1 191 ? -24.803 -41.445 36.145 1.00 55.53 191 SER A C 1
ATOM 1405 O O . SER A 1 191 ? -24.159 -40.900 37.047 1.00 55.53 191 SER A O 1
ATOM 1407 N N . PRO A 1 192 ? -25.110 -42.758 36.185 1.00 64.00 192 PRO A N 1
ATOM 1408 C CA . PRO A 1 192 ? -24.717 -43.678 37.262 1.00 64.00 192 PRO A CA 1
ATOM 1409 C C . PRO A 1 192 ? -23.186 -43.894 37.386 1.00 64.00 192 PRO A C 1
ATOM 1411 O O . PRO A 1 192 ? -22.434 -43.528 36.484 1.00 64.00 192 PRO A O 1
ATOM 1414 N N . PRO A 1 193 ? -22.708 -44.445 38.525 1.00 57.94 193 PRO A N 1
ATOM 1415 C CA . PRO A 1 193 ? -21.325 -44.308 39.000 1.00 57.94 193 PRO A CA 1
ATOM 1416 C C . PRO A 1 193 ? -20.261 -45.026 38.143 1.00 57.94 193 PRO A C 1
ATOM 1418 O O . PRO A 1 193 ? -20.559 -46.030 37.495 1.00 57.94 193 PRO A O 1
ATOM 1421 N N . PRO A 1 194 ? -18.999 -44.548 38.170 1.00 53.09 194 PRO A N 1
ATOM 1422 C CA . PRO A 1 194 ? -17.943 -44.997 37.269 1.00 53.09 194 PRO A CA 1
ATOM 1423 C C . PRO A 1 194 ? -17.235 -46.267 37.760 1.00 53.09 194 PRO A C 1
ATOM 1425 O O . PRO A 1 194 ? -16.854 -46.382 38.925 1.00 53.09 194 PRO A O 1
ATOM 1428 N N . THR A 1 195 ? -16.958 -47.190 36.837 1.00 49.00 195 THR A N 1
ATOM 1429 C CA . THR A 1 195 ? -15.884 -48.178 37.003 1.00 49.00 195 THR A CA 1
ATOM 1430 C C . THR A 1 195 ? -14.556 -47.498 36.675 1.00 49.00 195 THR A C 1
ATOM 1432 O O . THR A 1 195 ? -14.412 -46.862 35.632 1.00 49.00 195 THR A O 1
ATOM 1435 N N . GLY A 1 196 ? -13.611 -47.572 37.612 1.00 55.41 196 GLY A N 1
ATOM 1436 C CA . GLY A 1 196 ? -12.362 -46.820 37.590 1.00 55.41 196 GLY A CA 1
ATOM 1437 C C . GLY A 1 196 ? -11.503 -47.079 36.355 1.00 55.41 196 GLY A C 1
ATOM 1438 O O . GLY A 1 196 ? -11.173 -48.213 36.022 1.00 55.41 196 GLY A O 1
ATOM 1439 N N . THR A 1 197 ? -11.076 -45.998 35.710 1.00 49.56 197 THR A N 1
ATOM 1440 C CA . THR A 1 197 ? -9.886 -45.984 34.860 1.00 49.56 197 THR A CA 1
ATOM 1441 C C . THR A 1 197 ? -9.102 -44.725 35.195 1.00 49.56 197 THR A C 1
ATOM 1443 O O . THR A 1 197 ? -9.548 -43.602 34.970 1.00 49.56 197 THR A O 1
ATOM 1446 N N . THR A 1 198 ? -7.945 -44.934 35.813 1.00 53.72 198 THR A N 1
ATOM 1447 C CA . THR A 1 198 ? -6.994 -43.907 36.233 1.00 53.72 198 THR A CA 1
ATOM 1448 C C . THR A 1 198 ? -6.384 -43.249 34.997 1.00 53.72 198 THR A C 1
ATOM 1450 O O . THR A 1 198 ? -5.458 -43.791 34.398 1.00 53.72 198 THR A O 1
ATOM 1453 N N . VAL A 1 199 ? -6.900 -42.086 34.600 1.00 56.06 199 VAL A N 1
ATOM 1454 C CA . VAL A 1 199 ? -6.286 -41.254 33.557 1.00 56.06 199 VAL A CA 1
ATOM 1455 C C . VAL A 1 199 ? -5.307 -40.278 34.226 1.00 56.06 199 VAL A C 1
ATOM 1457 O O . VAL A 1 199 ? -5.710 -39.536 35.125 1.00 56.06 199 VAL A O 1
ATOM 1460 N N . PRO A 1 200 ? -4.017 -40.277 33.845 1.00 60.75 200 PRO A N 1
ATOM 1461 C CA . PRO A 1 200 ? -3.012 -39.423 34.464 1.00 60.75 200 PRO A CA 1
ATOM 1462 C C . PRO A 1 200 ? -3.224 -37.948 34.095 1.00 60.75 200 PRO A C 1
ATOM 1464 O O . PRO A 1 200 ? -3.499 -37.599 32.949 1.00 60.75 200 PRO A O 1
ATOM 1467 N N . ALA A 1 201 ? -3.069 -37.075 35.090 1.00 58.97 201 ALA A N 1
ATOM 1468 C CA . ALA A 1 201 ? -3.228 -35.632 34.956 1.00 58.97 201 ALA A CA 1
ATOM 1469 C C . ALA A 1 201 ? -2.219 -35.018 33.958 1.00 58.97 201 ALA A C 1
ATOM 1471 O O . ALA A 1 201 ? -1.018 -35.299 34.060 1.00 58.97 201 ALA A O 1
ATOM 1472 N N . PRO A 1 202 ? -2.646 -34.120 33.049 1.00 52.72 202 PRO A N 1
ATOM 1473 C CA . PRO A 1 202 ? -1.730 -33.407 32.170 1.00 52.72 202 PRO A CA 1
ATOM 1474 C C . PRO A 1 202 ? -0.975 -32.324 32.956 1.00 52.72 202 PRO A C 1
ATOM 1476 O O . PRO A 1 202 ? -1.489 -31.244 33.237 1.00 52.72 202 PRO A O 1
ATOM 1479 N N . LYS A 1 203 ? 0.283 -32.609 33.306 1.00 57.41 203 LYS A N 1
ATOM 1480 C CA . LYS A 1 203 ? 1.258 -31.607 33.758 1.00 57.41 203 LYS A CA 1
ATOM 1481 C C . LYS A 1 203 ? 2.005 -31.064 32.538 1.00 57.41 203 LYS A C 1
ATOM 1483 O O . LYS A 1 203 ? 2.988 -31.655 32.104 1.00 57.41 203 LYS A O 1
ATOM 1488 N N . GLY A 1 204 ? 1.559 -29.940 31.984 1.00 61.53 204 GLY A N 1
ATOM 1489 C CA . GLY A 1 204 ? 2.273 -29.274 30.894 1.00 61.53 204 GLY A CA 1
ATOM 1490 C C . GLY A 1 204 ? 1.839 -27.825 30.718 1.00 61.53 204 GLY A C 1
ATOM 1491 O O . GLY A 1 204 ? 0.694 -27.566 30.366 1.00 61.53 204 GLY A O 1
ATOM 1492 N N . LEU A 1 205 ? 2.752 -26.879 30.966 1.00 61.81 205 LEU A N 1
ATOM 1493 C CA . LEU A 1 205 ? 2.531 -25.460 30.680 1.00 61.81 205 LEU A CA 1
ATOM 1494 C C . LEU A 1 205 ? 2.356 -25.242 29.170 1.00 61.81 205 LEU A C 1
ATOM 1496 O O . LEU A 1 205 ? 3.118 -25.783 28.365 1.00 61.81 205 LEU A O 1
ATOM 1500 N N . THR A 1 206 ? 1.380 -24.407 28.814 1.00 60.66 206 THR A N 1
ATOM 1501 C CA . THR A 1 206 ? 1.037 -24.025 27.440 1.00 60.66 206 THR A CA 1
ATOM 1502 C C . THR A 1 206 ? 2.254 -23.498 26.679 1.00 60.66 206 THR A C 1
ATOM 1504 O O . THR A 1 206 ? 2.982 -22.630 27.168 1.00 60.66 206 THR A O 1
ATOM 1507 N N . THR A 1 207 ? 2.440 -23.981 25.452 1.00 57.50 207 THR A N 1
ATOM 1508 C CA . THR A 1 207 ? 3.584 -23.729 24.559 1.00 57.50 207 THR A CA 1
ATOM 1509 C C . THR A 1 207 ? 3.911 -22.241 24.361 1.00 57.50 207 THR A C 1
ATOM 1511 O O . THR A 1 207 ? 5.075 -21.890 24.176 1.00 57.50 207 THR A O 1
ATOM 1514 N N . GLY A 1 208 ? 2.918 -21.352 24.488 1.00 43.56 208 GLY A N 1
ATOM 1515 C CA . GLY A 1 208 ? 3.078 -19.899 24.350 1.00 43.56 208 GLY A CA 1
ATOM 1516 C C . GLY A 1 208 ? 4.005 -19.245 25.383 1.00 43.56 208 GLY A C 1
ATOM 1517 O O . GLY A 1 208 ? 4.684 -18.275 25.059 1.00 43.56 208 GLY A O 1
ATOM 1518 N N . ALA A 1 209 ? 4.136 -19.805 26.591 1.00 52.03 209 ALA A N 1
ATOM 1519 C CA . ALA A 1 209 ? 5.024 -19.250 27.619 1.00 52.03 209 ALA A CA 1
ATOM 1520 C C . ALA A 1 209 ? 6.516 -19.553 27.365 1.00 52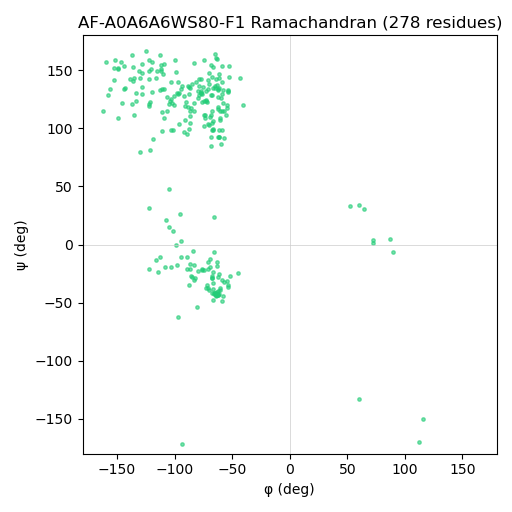.03 209 ALA A C 1
ATOM 1522 O O . ALA A 1 209 ? 7.389 -18.849 27.869 1.00 52.03 209 ALA A O 1
ATOM 1523 N N . LYS A 1 210 ? 6.832 -20.583 26.565 1.00 51.09 210 LYS A N 1
ATOM 1524 C CA . LYS A 1 210 ? 8.220 -20.995 26.285 1.00 51.09 210 LYS A CA 1
ATOM 1525 C C . LYS A 1 210 ? 8.917 -20.128 25.233 1.00 51.09 210 LYS A C 1
ATOM 1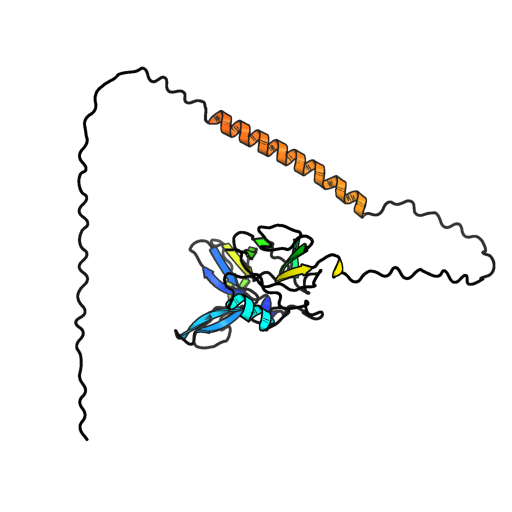527 O O . LYS A 1 210 ? 10.141 -20.067 25.224 1.00 51.09 210 LYS A O 1
ATOM 1532 N N . ILE A 1 211 ? 8.167 -19.444 24.370 1.00 51.72 211 ILE A N 1
ATOM 1533 C CA . ILE A 1 211 ? 8.738 -18.670 23.254 1.00 51.72 211 ILE A CA 1
ATOM 1534 C C . ILE A 1 211 ? 9.163 -17.258 23.708 1.00 51.72 211 ILE A C 1
ATOM 1536 O O . ILE A 1 211 ? 10.138 -16.715 23.193 1.00 51.72 211 ILE A O 1
ATOM 1540 N N . GLY A 1 212 ? 8.517 -16.695 24.737 1.00 46.69 212 GLY A N 1
ATOM 1541 C CA . GLY A 1 212 ? 8.777 -15.325 25.210 1.00 46.69 212 GLY A CA 1
ATOM 1542 C C . GLY A 1 212 ? 10.162 -15.086 25.828 1.00 46.69 212 GLY A C 1
ATOM 1543 O O . GLY A 1 212 ? 10.659 -13.965 25.795 1.00 46.69 212 GLY A O 1
ATOM 1544 N N . VAL A 1 213 ? 10.828 -16.124 26.344 1.00 55.06 213 VAL A N 1
ATOM 1545 C CA . VAL A 1 213 ? 12.140 -15.975 27.010 1.00 55.06 213 VAL A CA 1
ATOM 1546 C C . VAL A 1 213 ? 13.313 -16.091 26.020 1.00 55.06 213 VAL A C 1
ATOM 1548 O O . VAL A 1 213 ? 14.395 -15.568 26.278 1.00 55.06 213 VAL A O 1
ATOM 1551 N N . GLY A 1 214 ? 13.109 -16.706 24.849 1.00 53.66 214 GLY A N 1
ATOM 1552 C CA . GLY A 1 214 ? 14.188 -16.992 23.891 1.00 53.66 214 GLY A CA 1
ATOM 1553 C C . GLY A 1 214 ? 14.718 -15.781 23.112 1.00 53.66 214 GLY A C 1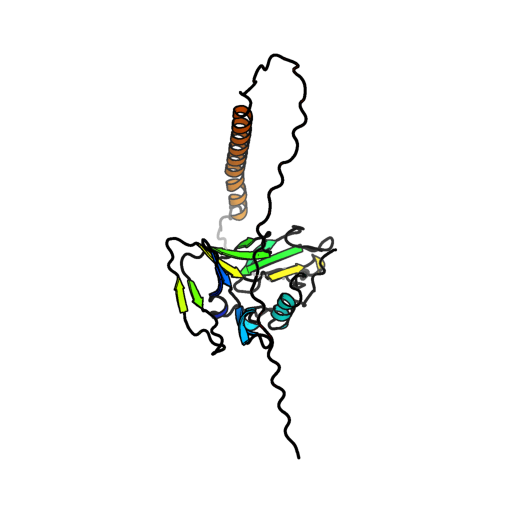
ATOM 1554 O O . GLY A 1 214 ? 15.852 -15.811 22.640 1.00 53.66 214 GLY A O 1
ATOM 1555 N N . VAL A 1 215 ? 13.933 -14.704 22.990 1.00 59.53 215 VAL A N 1
ATOM 1556 C CA . VAL A 1 215 ? 14.266 -13.549 22.125 1.00 59.53 215 VAL A CA 1
ATOM 1557 C C . VAL A 1 215 ? 14.911 -12.388 22.898 1.00 59.53 215 VAL A C 1
ATOM 1559 O O . VAL A 1 215 ? 15.581 -11.542 22.308 1.00 59.53 215 VAL A O 1
ATOM 1562 N N . ALA A 1 216 ? 14.785 -12.356 24.228 1.00 66.25 216 ALA A N 1
ATOM 1563 C CA . ALA A 1 216 ? 15.280 -11.239 25.037 1.00 66.25 216 ALA A CA 1
ATOM 1564 C C . ALA A 1 216 ? 16.820 -11.178 25.109 1.00 66.25 216 ALA A C 1
ATOM 1566 O O . ALA A 1 216 ? 17.407 -10.099 25.049 1.00 66.25 216 ALA A O 1
ATOM 1567 N N . VAL A 1 217 ? 17.490 -12.332 25.185 1.00 73.62 217 VAL A N 1
ATOM 1568 C CA . VAL A 1 217 ? 18.954 -12.420 25.330 1.00 73.62 217 VAL A CA 1
ATOM 1569 C C . VAL A 1 217 ? 19.727 -11.905 24.100 1.00 73.62 217 VAL A C 1
ATOM 1571 O O . VAL A 1 217 ? 20.637 -11.090 24.286 1.00 73.62 217 VAL A O 1
ATOM 1574 N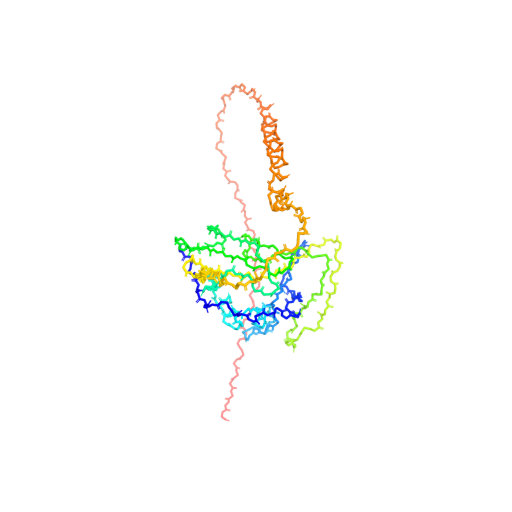 N . PRO A 1 218 ? 19.401 -12.291 22.846 1.00 80.38 218 PRO A N 1
ATOM 1575 C CA . PRO A 1 218 ? 20.153 -11.808 21.685 1.00 80.38 218 PRO A CA 1
ATOM 1576 C C . PRO A 1 218 ? 19.985 -10.299 21.444 1.00 80.38 218 PRO A C 1
ATOM 1578 O O . PRO A 1 218 ? 20.944 -9.644 21.037 1.00 80.38 218 PRO A O 1
ATOM 1581 N N . LEU A 1 219 ? 18.817 -9.718 21.747 1.00 84.44 219 LEU A N 1
ATOM 1582 C CA . LEU A 1 219 ? 18.580 -8.279 21.563 1.00 84.44 219 LEU A CA 1
ATOM 1583 C C . LEU A 1 219 ? 19.436 -7.420 22.505 1.00 84.44 219 LEU A C 1
ATOM 1585 O O . LEU A 1 219 ? 19.976 -6.396 22.083 1.00 84.44 219 LEU A O 1
ATOM 1589 N N . VAL A 1 220 ? 19.630 -7.860 23.752 1.00 89.69 220 VAL A N 1
ATOM 1590 C CA . VAL A 1 220 ? 20.505 -7.165 24.710 1.00 89.69 220 VAL A CA 1
ATOM 1591 C C . VAL A 1 220 ? 21.973 -7.245 24.274 1.00 89.69 220 VAL A C 1
ATOM 1593 O O . VAL A 1 220 ? 22.678 -6.236 24.312 1.00 89.69 220 VAL A O 1
ATOM 1596 N N . ALA A 1 221 ? 22.430 -8.405 23.788 1.00 93.31 221 ALA A N 1
ATOM 1597 C CA . ALA A 1 221 ? 23.801 -8.569 23.295 1.00 93.31 221 ALA A CA 1
ATOM 1598 C C . ALA A 1 221 ? 24.098 -7.673 22.076 1.00 93.31 221 ALA A C 1
ATOM 1600 O O . ALA A 1 221 ? 25.144 -7.019 22.026 1.00 93.31 221 ALA A O 1
ATOM 1601 N N . ILE A 1 222 ? 23.159 -7.581 21.127 1.00 94.88 222 ILE A N 1
ATOM 1602 C CA . ILE A 1 222 ? 23.280 -6.704 19.952 1.00 94.88 222 ILE A CA 1
ATOM 1603 C C . ILE A 1 222 ? 23.294 -5.228 20.377 1.00 94.88 222 ILE A C 1
ATOM 1605 O O . ILE A 1 222 ? 24.125 -4.458 19.890 1.00 94.88 222 ILE A O 1
ATOM 1609 N N . GLY A 1 223 ? 22.439 -4.834 21.327 1.00 95.31 223 GLY A N 1
ATOM 1610 C CA . GLY A 1 223 ? 22.416 -3.471 21.864 1.00 95.31 223 GLY A CA 1
ATOM 1611 C C . GLY A 1 223 ? 23.756 -3.045 22.478 1.00 95.31 223 GLY A C 1
ATOM 1612 O O . GLY A 1 223 ? 24.258 -1.959 22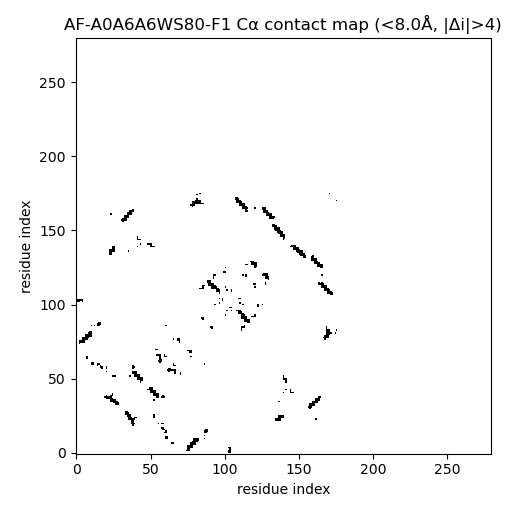.177 1.00 95.31 223 GLY A O 1
ATOM 1613 N N . ILE A 1 224 ? 24.383 -3.919 23.274 1.00 95.75 224 ILE A N 1
ATOM 1614 C CA . ILE A 1 224 ? 25.700 -3.657 23.881 1.00 95.75 224 ILE A CA 1
ATOM 1615 C C . ILE A 1 224 ? 26.791 -3.539 22.804 1.00 95.75 224 ILE A C 1
ATOM 1617 O O . ILE A 1 224 ? 27.626 -2.633 22.873 1.00 95.75 224 ILE A O 1
ATOM 1621 N N . ALA A 1 225 ? 26.768 -4.401 21.783 1.00 95.62 225 ALA A N 1
ATOM 1622 C CA . ALA A 1 225 ? 27.742 -4.364 20.691 1.00 95.62 225 ALA A CA 1
ATOM 1623 C C . ALA A 1 225 ? 27.663 -3.058 19.877 1.00 95.62 225 ALA A C 1
ATOM 1625 O O . ALA A 1 225 ? 28.695 -2.446 19.581 1.00 95.62 225 ALA A O 1
ATOM 1626 N N . ILE A 1 226 ? 26.449 -2.585 19.568 1.00 96.75 226 ILE A N 1
ATOM 1627 C CA . ILE A 1 226 ? 26.234 -1.315 18.855 1.00 96.75 226 ILE A CA 1
ATOM 1628 C C . ILE A 1 226 ? 26.737 -0.134 19.695 1.00 96.75 226 ILE A C 1
ATOM 1630 O O . ILE A 1 226 ? 27.437 0.742 19.177 1.00 96.75 226 ILE A O 1
ATOM 1634 N N . LEU A 1 227 ? 26.441 -0.119 20.998 1.00 96.12 227 LEU A N 1
ATOM 1635 C CA . LEU A 1 227 ? 26.871 0.960 21.888 1.00 96.12 227 LEU A CA 1
ATOM 1636 C C . LEU A 1 227 ? 28.405 1.024 22.003 1.00 96.12 227 LEU A C 1
ATOM 1638 O O . LEU A 1 227 ? 28.991 2.106 21.901 1.00 96.12 227 LEU A O 1
ATOM 1642 N N . ALA A 1 228 ? 29.065 -0.132 22.133 1.00 96.06 228 ALA A N 1
ATOM 1643 C CA . ALA A 1 228 ? 30.524 -0.225 22.151 1.00 96.06 228 ALA A CA 1
ATOM 1644 C C . ALA A 1 228 ? 31.152 0.286 20.839 1.00 96.06 228 ALA A C 1
ATOM 1646 O O . ALA A 1 228 ? 32.121 1.053 20.872 1.00 96.06 228 ALA A O 1
ATOM 1647 N N . TYR A 1 229 ? 30.569 -0.067 19.688 1.00 96.06 229 TYR A N 1
ATOM 1648 C CA . TYR A 1 229 ? 31.033 0.391 18.376 1.00 96.06 229 TYR A CA 1
ATOM 1649 C C . TYR A 1 229 ? 30.937 1.917 18.218 1.00 96.06 229 TYR A C 1
ATOM 1651 O O . TYR A 1 229 ? 31.884 2.555 17.746 1.00 96.06 229 TYR A O 1
ATOM 1659 N N . ILE A 1 230 ? 29.833 2.530 18.658 1.00 95.62 230 ILE A N 1
ATOM 1660 C CA . ILE A 1 230 ? 29.637 3.988 18.580 1.00 95.62 230 ILE A CA 1
ATOM 1661 C C . ILE A 1 230 ? 30.665 4.731 19.446 1.00 95.62 230 ILE A C 1
ATOM 1663 O O . ILE A 1 230 ? 31.252 5.721 18.993 1.00 95.62 230 ILE A O 1
ATOM 1667 N N . ILE A 1 231 ? 30.926 4.252 20.668 1.00 94.44 231 ILE A N 1
ATOM 1668 C CA . ILE A 1 231 ? 31.920 4.859 21.569 1.00 94.44 231 ILE A CA 1
ATOM 1669 C C . ILE A 1 231 ? 33.328 4.751 20.972 1.00 94.44 231 ILE A C 1
ATOM 1671 O O . ILE A 1 231 ? 34.079 5.733 20.970 1.00 94.44 231 ILE A O 1
ATOM 1675 N N . TRP A 1 232 ? 33.677 3.590 20.414 1.00 94.31 232 TRP A N 1
ATOM 1676 C CA . TRP A 1 232 ? 34.968 3.385 19.757 1.00 94.31 232 TRP A CA 1
ATOM 1677 C C . TRP A 1 232 ? 35.145 4.304 18.541 1.00 94.31 232 TRP A C 1
ATOM 1679 O O . TRP A 1 232 ? 36.180 4.963 18.400 1.00 94.31 232 TRP A O 1
ATOM 1689 N N . ARG A 1 233 ? 34.103 4.438 17.710 1.00 92.19 233 ARG A N 1
ATOM 1690 C CA . ARG A 1 233 ? 34.114 5.324 16.538 1.00 92.19 233 ARG A CA 1
ATOM 1691 C C . ARG A 1 233 ? 34.277 6.793 16.927 1.00 92.19 233 ARG A C 1
ATOM 1693 O O . ARG A 1 233 ? 35.052 7.500 16.283 1.00 92.19 233 ARG A O 1
ATOM 1700 N N . ARG A 1 234 ? 33.608 7.253 17.992 1.00 89.69 234 ARG A N 1
ATOM 1701 C CA . ARG A 1 234 ? 33.754 8.637 18.480 1.00 89.69 234 ARG A CA 1
ATOM 1702 C C . ARG A 1 234 ? 35.154 8.913 19.025 1.00 89.69 234 ARG A C 1
ATOM 1704 O O . ARG A 1 234 ? 35.710 9.960 18.708 1.00 89.69 234 ARG A O 1
ATOM 1711 N N . ARG A 1 235 ? 35.758 7.981 19.774 1.00 85.31 235 ARG A N 1
ATOM 1712 C CA . ARG A 1 235 ? 37.121 8.170 20.320 1.00 85.31 235 ARG A CA 1
ATOM 1713 C C . ARG A 1 235 ? 38.202 8.203 19.242 1.00 85.31 235 ARG A C 1
ATOM 1715 O O . ARG A 1 235 ? 39.226 8.852 19.440 1.00 85.31 235 ARG A O 1
ATOM 1722 N N . ARG A 1 236 ? 37.984 7.558 18.092 1.00 79.69 236 ARG A N 1
ATOM 1723 C CA . ARG A 1 236 ? 38.954 7.576 16.987 1.00 79.69 236 ARG A CA 1
ATOM 1724 C C . ARG A 1 236 ? 39.038 8.937 16.280 1.00 79.69 236 ARG A C 1
ATOM 1726 O O . ARG A 1 236 ? 40.061 9.228 15.672 1.00 79.69 236 ARG A O 1
ATOM 1733 N N . SER A 1 237 ? 38.015 9.785 16.398 1.00 61.62 237 SER A N 1
ATOM 1734 C CA . SER A 1 237 ? 37.984 11.105 15.750 1.00 61.62 237 SER A CA 1
ATOM 1735 C C . SER A 1 237 ? 38.705 12.213 16.533 1.00 61.62 237 SER A C 1
ATOM 1737 O O . SER A 1 237 ? 38.818 13.324 16.024 1.00 61.62 237 SER A O 1
ATOM 1739 N N . SER A 1 238 ? 39.185 11.954 17.753 1.00 58.44 238 SER A N 1
ATOM 1740 C CA . SER A 1 238 ? 39.727 12.992 18.649 1.00 58.44 238 SER A CA 1
ATOM 1741 C C . SER A 1 238 ? 41.260 13.020 18.776 1.00 58.44 238 SER A C 1
ATOM 1743 O O . SER A 1 238 ? 41.780 13.701 19.652 1.00 58.44 238 SER A O 1
ATOM 1745 N N . ASN A 1 239 ? 42.004 12.354 17.884 1.00 56.53 239 ASN A N 1
ATOM 1746 C CA . ASN A 1 239 ? 43.479 12.386 17.878 1.00 56.53 239 ASN A CA 1
ATOM 1747 C C . ASN A 1 239 ? 44.098 13.420 16.922 1.00 56.53 239 ASN A C 1
ATOM 1749 O O . ASN A 1 239 ? 45.246 13.278 16.508 1.00 56.53 239 ASN A O 1
ATOM 1753 N N . THR A 1 240 ? 43.388 14.500 16.604 1.00 56.00 240 THR A N 1
ATOM 1754 C CA . THR A 1 240 ? 43.985 15.639 15.895 1.00 56.00 240 THR A CA 1
ATOM 1755 C C . THR A 1 240 ? 43.815 16.887 16.747 1.00 56.00 240 THR A C 1
ATOM 1757 O O . THR A 1 240 ? 42.893 17.670 16.558 1.00 56.00 240 THR A O 1
ATOM 1760 N N . ILE A 1 241 ? 44.709 17.053 17.724 1.00 58.44 241 ILE A N 1
ATOM 1761 C CA . ILE A 1 241 ? 45.010 18.362 18.308 1.00 58.44 241 ILE A CA 1
ATOM 1762 C C . ILE A 1 241 ? 46.122 18.972 17.443 1.00 58.44 241 ILE A C 1
ATOM 1764 O O . ILE A 1 241 ? 47.288 18.615 17.634 1.00 58.44 241 ILE A O 1
ATOM 1768 N N . PRO A 1 242 ? 45.832 19.883 16.499 1.00 53.56 242 PRO A N 1
ATOM 1769 C CA . PRO A 1 242 ? 46.863 20.765 15.984 1.00 53.56 242 PRO A CA 1
ATOM 1770 C C . PRO A 1 242 ? 47.181 21.812 17.059 1.00 53.56 242 PRO A C 1
ATOM 1772 O O . PRO A 1 242 ? 46.374 22.683 17.381 1.00 53.56 242 PRO A O 1
ATOM 1775 N N . LYS A 1 243 ? 48.385 21.722 17.632 1.00 55.91 243 LYS A N 1
ATOM 1776 C CA . LYS A 1 243 ? 49.018 22.844 18.332 1.00 55.91 243 LYS A CA 1
ATOM 1777 C C . LYS A 1 243 ? 49.368 23.909 17.289 1.00 55.91 243 LYS A C 1
ATOM 1779 O O . LYS A 1 243 ? 50.462 23.866 16.733 1.00 55.91 243 LYS A O 1
ATOM 1784 N N . THR A 1 244 ? 48.484 24.869 17.042 1.00 49.69 244 THR A N 1
ATOM 1785 C CA . THR A 1 244 ? 48.842 26.056 16.253 1.00 49.69 244 THR A CA 1
ATOM 1786 C C . THR A 1 244 ? 49.212 27.184 17.206 1.00 49.69 244 THR A C 1
ATOM 1788 O O . THR A 1 244 ? 48.364 27.786 17.861 1.00 49.69 244 THR A O 1
ATOM 1791 N N . LYS A 1 245 ? 50.525 27.414 17.313 1.00 53.19 245 LYS A N 1
ATOM 1792 C CA . LYS A 1 245 ? 51.122 28.616 17.900 1.00 53.19 245 LYS A CA 1
ATOM 1793 C C . LYS A 1 245 ? 50.634 29.843 17.129 1.00 53.19 245 LYS A C 1
ATOM 1795 O O . LYS A 1 245 ? 50.537 29.805 15.907 1.00 53.19 245 LYS A O 1
ATOM 1800 N N . GLY A 1 246 ? 50.345 30.915 17.858 1.00 52.72 246 GLY A N 1
ATOM 1801 C CA . GLY A 1 246 ? 49.877 32.169 17.290 1.00 52.72 246 GLY A CA 1
ATOM 1802 C C . GLY A 1 246 ? 50.874 32.809 16.328 1.00 52.72 246 GLY A C 1
ATOM 1803 O O . GLY A 1 246 ? 52.086 32.762 16.528 1.00 52.72 246 GLY A O 1
ATOM 1804 N N . THR A 1 247 ? 50.341 33.476 15.312 1.00 49.16 247 THR A N 1
ATOM 1805 C CA . THR A 1 247 ? 50.962 34.650 14.701 1.00 49.16 247 THR A CA 1
ATOM 1806 C C . THR A 1 247 ? 49.823 35.523 14.189 1.00 49.16 247 THR A C 1
ATOM 1808 O O . THR A 1 247 ? 49.105 35.152 13.266 1.00 49.16 247 THR A O 1
ATOM 1811 N N . ALA A 1 248 ? 49.611 36.654 14.858 1.00 58.47 248 ALA A N 1
ATOM 1812 C CA . ALA A 1 248 ? 48.734 37.707 14.382 1.00 58.47 248 ALA A CA 1
ATOM 1813 C C . ALA A 1 248 ? 49.381 38.324 13.138 1.00 58.47 248 ALA A C 1
ATOM 1815 O O . ALA A 1 248 ? 50.466 38.899 13.219 1.00 58.47 248 ALA A O 1
ATOM 1816 N N . THR A 1 249 ? 48.752 38.193 11.976 1.00 51.69 249 THR A N 1
ATOM 1817 C CA . THR A 1 249 ? 49.090 38.991 10.797 1.00 51.69 249 THR A CA 1
ATOM 1818 C C . THR A 1 249 ? 47.808 39.309 10.037 1.00 51.69 249 THR A C 1
ATOM 1820 O O . THR A 1 249 ? 46.919 38.477 9.899 1.00 51.69 249 THR A O 1
ATOM 1823 N N . LYS A 1 250 ? 47.736 40.590 9.689 1.00 57.16 250 LYS A N 1
ATOM 1824 C CA . LYS A 1 250 ? 46.608 41.424 9.278 1.00 57.16 250 LYS A CA 1
ATOM 1825 C C . LYS A 1 250 ? 45.764 40.880 8.119 1.00 57.16 250 LYS A C 1
ATOM 1827 O O . LYS A 1 250 ? 46.272 40.195 7.238 1.00 57.16 250 LYS A O 1
ATOM 1832 N N . GLU A 1 251 ? 44.501 41.314 8.122 1.00 55.75 251 GLU A N 1
ATOM 1833 C CA . GLU A 1 251 ? 43.595 41.330 6.970 1.00 55.75 251 GLU A CA 1
ATOM 1834 C C . GLU A 1 251 ? 44.273 41.826 5.689 1.00 55.75 251 GLU A C 1
ATOM 1836 O O . GLU A 1 251 ? 45.007 42.822 5.706 1.00 55.75 251 GLU A O 1
ATOM 1841 N N . PRO A 1 252 ? 43.893 41.209 4.563 1.00 54.88 252 PRO A N 1
ATOM 1842 C CA . PRO A 1 252 ? 43.416 42.005 3.450 1.00 54.88 252 PRO A CA 1
ATOM 1843 C C . PRO A 1 252 ? 42.061 41.507 2.932 1.00 54.88 252 PRO A C 1
ATOM 1845 O O . PRO A 1 252 ? 41.850 40.333 2.626 1.00 54.88 252 PRO A O 1
ATOM 1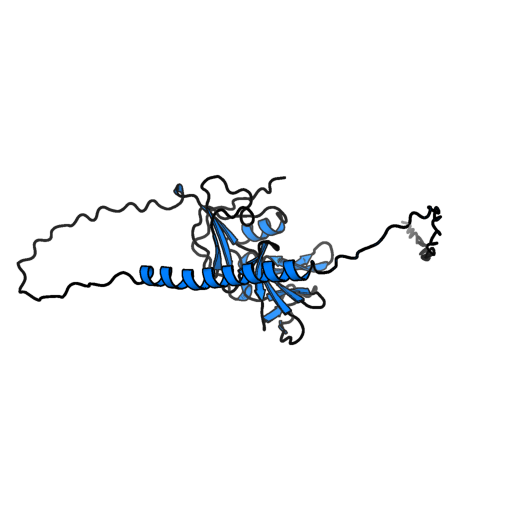848 N N . LEU A 1 253 ? 41.172 42.484 2.820 1.00 56.19 253 LEU A N 1
ATOM 1849 C CA . LEU A 1 253 ? 39.957 42.542 2.022 1.00 56.19 253 LEU A CA 1
ATOM 1850 C C . LEU A 1 253 ? 40.188 41.915 0.630 1.00 56.19 253 LEU A C 1
ATOM 1852 O O . LEU A 1 253 ? 41.044 42.385 -0.118 1.00 56.19 253 LEU A O 1
ATOM 1856 N N . TYR A 1 254 ? 39.438 40.863 0.287 1.00 54.62 254 TYR A N 1
ATOM 1857 C CA . TYR A 1 254 ? 39.430 40.278 -1.058 1.00 54.62 254 TYR A CA 1
ATOM 1858 C C . TYR A 1 254 ? 38.128 40.652 -1.770 1.00 54.62 254 TYR A C 1
ATOM 1860 O O . TYR A 1 254 ? 37.037 40.256 -1.357 1.00 54.62 254 TYR A O 1
ATOM 1868 N N . GLU A 1 255 ? 38.270 41.439 -2.833 1.00 55.97 255 GLU A N 1
ATOM 1869 C CA . GLU A 1 255 ? 37.212 41.777 -3.778 1.00 55.97 255 GLU A CA 1
ATOM 1870 C C . GLU A 1 255 ? 36.719 40.529 -4.527 1.00 55.97 255 GLU A C 1
ATOM 1872 O O . GLU A 1 255 ? 37.500 39.643 -4.879 1.00 55.97 255 GLU A O 1
ATOM 1877 N N . LEU A 1 256 ? 35.407 40.473 -4.779 1.00 63.12 256 LEU A N 1
ATOM 1878 C CA . LEU A 1 256 ? 34.752 39.441 -5.582 1.00 63.12 256 LEU A CA 1
ATOM 1879 C C . LEU A 1 256 ? 35.066 39.614 -7.080 1.00 63.12 256 LEU A C 1
ATOM 1881 O O . LEU A 1 256 ? 34.678 40.631 -7.660 1.00 63.12 256 LEU A O 1
ATOM 1885 N N . PRO A 1 257 ? 35.612 38.595 -7.768 1.00 54.53 257 PRO A N 1
ATOM 1886 C CA . PRO A 1 257 ? 35.615 38.554 -9.223 1.00 54.53 257 PRO A CA 1
ATOM 1887 C C . PRO A 1 257 ? 34.277 37.998 -9.732 1.00 54.53 257 PRO A C 1
ATOM 1889 O O . PRO A 1 257 ? 33.935 36.833 -9.516 1.00 54.53 257 PRO A O 1
ATOM 1892 N N . GLY A 1 258 ? 33.520 38.850 -10.423 1.00 56.12 258 GLY A N 1
ATOM 1893 C CA . GLY A 1 258 ? 32.269 38.502 -11.088 1.00 56.12 258 GLY A CA 1
ATOM 1894 C C . GLY A 1 258 ? 32.444 37.420 -12.153 1.00 56.12 258 GLY A C 1
ATOM 1895 O O . GLY A 1 258 ? 33.232 37.555 -13.090 1.00 56.12 258 GLY A O 1
ATOM 1896 N N . THR A 1 259 ? 31.654 36.355 -12.041 1.00 56.56 259 THR A N 1
ATOM 1897 C CA . THR A 1 259 ? 31.516 35.334 -13.080 1.00 56.56 259 THR A CA 1
ATOM 1898 C C . THR A 1 259 ? 30.358 35.722 -13.994 1.00 56.56 259 THR A C 1
ATOM 1900 O O . THR A 1 259 ? 29.188 35.666 -13.623 1.00 56.56 259 THR A O 1
ATOM 1903 N N . ARG A 1 260 ? 30.716 36.168 -15.202 1.00 51.28 260 ARG A N 1
ATOM 1904 C CA . ARG A 1 260 ? 29.809 36.394 -16.331 1.00 51.28 260 ARG A CA 1
ATOM 1905 C C . ARG A 1 260 ? 29.084 35.090 -16.671 1.00 51.28 260 ARG A C 1
ATOM 1907 O O . ARG A 1 260 ? 29.732 34.104 -17.010 1.00 51.28 260 ARG A O 1
ATOM 1914 N N . ALA A 1 261 ? 27.756 35.110 -16.633 1.00 59.44 261 ALA A N 1
ATOM 1915 C CA . ALA A 1 261 ? 26.939 34.102 -17.294 1.00 59.44 261 ALA A CA 1
ATOM 1916 C C . ALA A 1 261 ? 26.917 34.394 -18.809 1.00 59.44 261 ALA A C 1
ATOM 1918 O O . ALA A 1 261 ? 26.647 35.536 -19.189 1.00 59.44 261 ALA A O 1
ATOM 1919 N N . PRO A 1 262 ? 27.202 33.419 -19.691 1.00 59.38 262 PRO A N 1
ATOM 1920 C CA . PRO A 1 262 ? 26.919 33.567 -21.110 1.00 59.38 262 PRO A CA 1
ATOM 1921 C C . PRO A 1 262 ? 25.405 33.466 -21.338 1.00 59.38 262 PRO A C 1
ATOM 1923 O O . PRO A 1 262 ? 24.770 32.481 -20.961 1.00 59.38 262 PRO A O 1
ATOM 1926 N N . ALA A 1 263 ? 24.834 34.501 -21.953 1.00 52.31 263 ALA A N 1
ATOM 1927 C CA . ALA A 1 263 ? 23.477 34.485 -22.474 1.00 52.31 263 ALA A CA 1
ATOM 1928 C C . ALA A 1 263 ? 23.378 33.414 -23.572 1.00 52.31 263 ALA A C 1
ATOM 1930 O O . ALA A 1 263 ? 24.091 33.467 -24.574 1.00 52.31 263 ALA A O 1
ATOM 1931 N N . HIS A 1 264 ? 22.523 32.418 -23.360 1.00 57.91 264 HIS A N 1
ATOM 1932 C CA . HIS A 1 264 ? 22.101 31.495 -24.405 1.00 57.91 264 HIS A CA 1
ATOM 1933 C C . HIS A 1 264 ? 20.904 32.136 -25.110 1.00 57.91 264 HIS A C 1
ATOM 1935 O O . HIS A 1 264 ? 19.812 32.206 -24.550 1.00 57.91 264 HIS A O 1
ATOM 1941 N N . GLU A 1 265 ? 21.131 32.663 -26.311 1.00 66.50 265 GLU A N 1
ATOM 1942 C CA . GLU A 1 265 ? 20.055 33.109 -27.190 1.00 66.50 265 GLU A CA 1
ATOM 1943 C C . GLU A 1 265 ? 19.315 31.883 -27.737 1.00 66.50 265 GLU A C 1
ATOM 1945 O O . GLU A 1 265 ? 19.917 30.999 -28.347 1.00 66.50 265 GLU A O 1
ATOM 1950 N N . LEU A 1 266 ? 18.004 31.820 -27.500 1.00 64.81 266 LEU A N 1
ATOM 1951 C CA . LEU A 1 266 ? 17.110 30.889 -28.179 1.00 64.81 266 LEU A CA 1
ATOM 1952 C C . LEU A 1 266 ? 16.484 31.603 -29.388 1.00 64.81 266 LEU A C 1
ATOM 1954 O O . LEU A 1 266 ? 16.019 32.736 -29.243 1.00 64.81 266 LEU A O 1
ATOM 1958 N N . PRO A 1 267 ? 16.448 30.968 -30.573 1.00 61.34 267 PRO A N 1
ATOM 1959 C CA . PRO A 1 267 ? 15.877 31.566 -31.770 1.00 61.34 267 PRO A CA 1
ATOM 1960 C C . PRO A 1 267 ? 14.361 31.742 -31.631 1.00 61.34 267 PRO A C 1
ATOM 1962 O O . PRO A 1 267 ? 13.626 30.806 -31.318 1.00 61.34 267 PRO A O 1
ATOM 1965 N N . ALA A 1 268 ? 13.901 32.960 -31.911 1.00 56.88 268 ALA A N 1
ATOM 1966 C CA . ALA A 1 268 ? 12.496 33.305 -32.042 1.00 56.88 268 ALA A CA 1
ATOM 1967 C C . ALA A 1 268 ? 11.850 32.503 -33.185 1.00 56.88 268 ALA A C 1
ATOM 1969 O O . ALA A 1 268 ? 12.065 32.780 -34.366 1.00 56.88 268 ALA A O 1
ATOM 1970 N N . THR A 1 269 ? 11.015 31.524 -32.843 1.00 57.91 269 THR A N 1
ATOM 1971 C CA . THR A 1 269 ? 10.054 30.938 -33.780 1.00 57.91 269 THR A CA 1
ATOM 1972 C C . THR A 1 269 ? 8.969 31.965 -34.079 1.00 57.91 269 THR A C 1
ATOM 1974 O O . THR A 1 269 ? 8.079 32.230 -33.272 1.00 57.91 269 THR A O 1
ATOM 1977 N N . GLN A 1 270 ? 9.095 32.565 -35.258 1.00 60.78 270 GLN A N 1
ATOM 1978 C CA . GLN A 1 270 ? 8.160 33.488 -35.878 1.00 60.78 270 GLN A CA 1
ATOM 1979 C C . GLN A 1 270 ? 6.799 32.804 -36.095 1.00 60.78 270 GLN A C 1
ATOM 1981 O O . GLN A 1 270 ? 6.647 31.940 -36.957 1.00 60.78 270 GLN A O 1
ATOM 1986 N N . ALA A 1 271 ? 5.801 33.208 -35.310 1.00 54.31 271 ALA A N 1
ATOM 1987 C CA . ALA A 1 271 ? 4.405 32.856 -35.524 1.00 54.31 271 ALA A CA 1
ATOM 1988 C C . ALA A 1 271 ? 3.907 33.517 -36.819 1.00 54.31 271 ALA A C 1
ATOM 1990 O O . ALA A 1 271 ? 3.692 34.729 -36.875 1.00 54.31 271 ALA A O 1
ATOM 1991 N N . ARG A 1 272 ? 3.735 32.722 -37.878 1.00 57.81 272 ARG A N 1
ATOM 1992 C CA . ARG A 1 272 ? 3.062 33.154 -39.105 1.00 57.81 272 ARG A CA 1
ATOM 1993 C C . ARG A 1 272 ? 1.580 32.806 -38.978 1.00 57.81 272 ARG A C 1
ATOM 1995 O O . ARG A 1 272 ? 1.178 31.670 -39.196 1.00 57.81 272 ARG A O 1
ATOM 2002 N N . SER A 1 273 ? 0.799 33.805 -38.575 1.00 53.19 273 SER A N 1
ATOM 2003 C CA . SER A 1 273 ? -0.659 33.818 -38.686 1.00 53.19 273 SER A CA 1
ATOM 2004 C C . SER A 1 273 ? -1.040 33.622 -40.155 1.00 53.19 273 SER A C 1
ATOM 2006 O O . SER A 1 273 ? -0.694 34.455 -40.994 1.00 53.19 273 SER A O 1
ATOM 2008 N N . HIS A 1 274 ? -1.696 32.507 -40.473 1.00 57.59 274 HIS A N 1
ATOM 2009 C CA . HIS A 1 274 ? -2.376 32.331 -41.749 1.00 57.59 274 HIS A CA 1
ATOM 2010 C C . HIS A 1 274 ? -3.869 32.514 -41.494 1.00 57.59 274 HIS A C 1
ATOM 2012 O O . HIS A 1 274 ? -4.558 31.623 -41.004 1.00 57.59 274 HIS A O 1
ATOM 2018 N N . VAL A 1 275 ? -4.331 33.725 -41.788 1.00 58.62 275 VAL A N 1
ATOM 2019 C CA . VAL A 1 275 ? -5.741 34.078 -41.901 1.00 58.62 275 VAL A CA 1
ATOM 2020 C C . VAL A 1 275 ? -6.326 33.256 -43.050 1.00 58.62 275 VAL A C 1
ATOM 2022 O O . VAL A 1 275 ? -5.768 33.234 -44.150 1.00 58.62 275 VAL A O 1
ATOM 2025 N N . HIS A 1 276 ? -7.417 32.545 -42.786 1.00 61.78 276 HIS A N 1
ATOM 2026 C CA . HIS A 1 276 ? -8.266 31.967 -43.818 1.00 61.78 276 HIS A CA 1
ATOM 2027 C C . HIS A 1 276 ? -9.585 32.737 -43.772 1.00 61.78 276 HIS A C 1
ATOM 2029 O O . HIS A 1 276 ? -10.414 32.511 -42.895 1.00 61.78 276 HIS A O 1
ATOM 2035 N N . GLU A 1 277 ? -9.719 33.716 -44.664 1.00 68.38 277 GLU A N 1
ATOM 2036 C CA . GLU A 1 277 ? -11.020 34.255 -45.045 1.00 68.38 277 GLU A CA 1
ATOM 2037 C C . GLU A 1 277 ? -11.658 33.284 -46.041 1.00 68.38 277 GLU A C 1
ATOM 2039 O O . GLU A 1 277 ? -10.989 32.803 -46.959 1.00 68.38 277 GLU A O 1
ATOM 2044 N N . LEU A 1 278 ? -12.949 33.016 -45.868 1.00 56.91 278 LEU A N 1
ATOM 2045 C CA . LEU A 1 278 ? -13.798 32.412 -46.886 1.00 56.91 278 LEU A CA 1
ATOM 2046 C C . LEU A 1 278 ? -15.100 33.227 -46.931 1.00 56.91 278 LEU A C 1
ATOM 2048 O O . LEU A 1 278 ? -15.718 33.406 -45.877 1.00 56.91 278 LEU A O 1
ATOM 2052 N N . PRO A 1 279 ? -15.476 33.772 -48.101 1.00 69.94 279 PRO A N 1
ATOM 2053 C CA . PRO A 1 279 ? -16.746 34.454 -48.297 1.00 69.94 279 PRO A CA 1
ATOM 2054 C C . PRO A 1 279 ? -17.884 33.460 -48.590 1.00 69.94 279 PRO A C 1
ATOM 2056 O O . PRO A 1 279 ? -17.624 32.346 -49.038 1.00 69.94 279 PRO A O 1
ATOM 2059 N N . GLU A 1 280 ? -19.095 33.941 -48.285 1.00 58.78 280 GLU A N 1
ATOM 2060 C CA . GLU A 1 280 ? -20.472 33.485 -48.593 1.00 58.78 280 GLU A CA 1
ATOM 2061 C C . GLU A 1 280 ? -20.705 32.152 -49.326 1.00 58.78 280 GLU A C 1
ATOM 2063 O O . GLU A 1 280 ? -20.241 31.976 -50.475 1.00 58.78 280 GLU A O 1
#

Radius of gyration: 31.85 Å; Cα contacts (8 Å, |Δi|>4): 406; chains: 1; bounding box: 78×91×88 Å

Mean predicted aligned error: 18.2 Å

Sequence (280 aa):
MSRKLSNIGPLPTAFSLPSHCRDGLYKSCSTTSCDVQRGARCALSTASGDSSVVNDPGCWPSGDRWSTAIDLLQDDGVYFSPAVECPSGFIAAASGDVREAFPSLKNSETGIICCPSGMSYTIASRECRAQISSAVVIKCDGVVLEATSSVIVQSRTREYWAVASAVQLRFQATDLPTQTSTPTTSEASRSPPPTGTTVPAPKGLTTGAKIGVGVAVPLVAIGIAILAYIIWRRRRSSNTIPKTKGTATKEPLYELPGTRAPAHELPATQARSHVHELPE

Solvent-accessible surface area (backbone atoms only — not comparable to full-atom values): 17535 Å² total; per-residue (Å²): 134,85,62,64,63,44,76,79,37,60,62,62,92,80,43,68,62,48,74,72,32,70,43,24,33,59,67,50,70,62,97,54,40,32,42,23,33,31,28,48,38,58,41,72,38,89,88,76,59,45,51,44,80,40,66,28,25,85,45,42,75,59,25,59,68,46,33,52,43,52,70,73,28,78,82,27,55,63,30,24,40,58,35,93,71,56,55,52,64,36,36,76,53,45,72,45,75,54,56,84,80,41,68,80,64,54,91,73,42,38,37,36,34,22,14,56,65,88,34,43,66,36,70,92,77,65,28,16,38,29,84,43,76,61,48,56,33,26,44,67,45,69,89,44,89,48,75,78,45,77,43,76,48,76,59,95,84,46,49,37,32,41,34,32,80,53,47,35,27,29,31,40,80,85,65,49,78,76,79,72,75,71,77,80,75,80,76,83,74,89,71,85,87,82,82,90,74,94,74,82,80,88,86,72,83,65,74,76,70,67,59,70,66,70,61,56,61,62,56,54,56,51,52,52,52,54,52,53,49,53,54,53,57,58,63,67,72,69,82,76,80,79,87,75,79,86,76,93,77,80,88,78,90,78,82,85,82,82,81,81,78,82,82,79,84,76,83,82,81,78,84,76,84,77,86,80,88,80,83,136

pLDDT: mean 75.37, std 15.74, range [43.56, 96.75]

Secondary structure (DSSP, 8-state):
----PEE--SPPTT-B--GGGGSEEEEEE-SSEEEEESSEEEEE-TTT--EEEEE-GGGSTTTHHHHHHHHH-TTS-EEBSS--SPPBTEEEEEEE--TTTSTTPPTTEEEEEEEETT-EEETTTTEEEEEES-EEEEEEETTEEEEEEEEEE--SSSEEEEEEEPEEEEEEGGGS--------------PPPPPP--PPP-----THHHHTTTTHHHHHHHHHHHHHHHHHHHHHTT---------------------PPPP-PPP-------------